Protein AF-A0A292Z0S4-F1 (afdb_monomer)

Mean predicted aligned error: 14.69 Å

Structure (mmCIF, N/CA/C/O backbone):
data_AF-A0A292Z0S4-F1
#
_entry.id   AF-A0A292Z0S4-F1
#
loop_
_atom_site.group_PDB
_atom_site.id
_atom_site.type_symbol
_atom_site.label_atom_id
_atom_site.label_alt_id
_atom_site.label_comp_id
_atom_site.label_asym_id
_atom_site.label_entity_id
_atom_site.label_seq_id
_atom_site.pdbx_PDB_ins_code
_atom_site.Cartn_x
_atom_site.Cartn_y
_atom_site.Cartn_z
_atom_site.occupancy
_atom_site.B_iso_or_equiv
_atom_site.auth_seq_id
_atom_site.auth_comp_id
_atom_site.auth_asym_id
_atom_site.auth_atom_id
_atom_site.pdbx_PDB_model_num
ATOM 1 N N . MET A 1 1 ? 47.133 12.838 -91.736 1.00 68.81 1 MET A N 1
ATOM 2 C CA . MET A 1 1 ? 47.068 12.316 -90.354 1.00 68.81 1 MET A CA 1
ATOM 3 C C . MET A 1 1 ? 47.257 10.811 -90.451 1.00 68.81 1 MET A C 1
ATOM 5 O O . MET A 1 1 ? 46.516 10.185 -91.196 1.00 68.81 1 MET A O 1
ATOM 9 N N . SER A 1 2 ? 48.302 10.243 -89.849 1.00 91.88 2 SER A N 1
ATOM 10 C CA . SER A 1 2 ? 48.509 8.790 -89.912 1.00 91.88 2 SER A CA 1
ATOM 11 C C . SER A 1 2 ? 47.513 8.088 -88.990 1.00 91.88 2 SER A C 1
ATOM 13 O O . SER A 1 2 ? 47.109 8.657 -87.972 1.00 91.88 2 SER A O 1
ATOM 15 N N . LEU A 1 3 ? 47.150 6.843 -89.303 1.00 91.75 3 LEU A N 1
ATOM 16 C CA . LEU A 1 3 ? 46.330 6.014 -88.414 1.00 91.75 3 LEU A CA 1
ATOM 17 C C . LEU A 1 3 ? 46.920 5.975 -86.991 1.00 91.75 3 LEU A C 1
ATOM 19 O O . LEU A 1 3 ? 46.192 6.122 -86.016 1.00 91.75 3 LEU A O 1
ATOM 23 N N . ALA A 1 4 ? 48.250 5.906 -86.878 1.00 93.06 4 ALA A N 1
ATOM 24 C CA . ALA A 1 4 ? 48.963 5.957 -85.603 1.00 93.06 4 ALA A CA 1
ATOM 25 C C . ALA A 1 4 ? 48.713 7.262 -84.821 1.00 93.06 4 ALA A C 1
ATOM 27 O O . ALA A 1 4 ? 48.435 7.216 -83.625 1.00 93.06 4 ALA A O 1
ATOM 28 N N . SER A 1 5 ? 48.746 8.424 -85.488 1.00 93.44 5 SER A N 1
ATOM 29 C CA . SER A 1 5 ? 48.454 9.712 -84.836 1.00 93.44 5 SER A CA 1
ATOM 30 C C . SER A 1 5 ? 46.994 9.842 -84.383 1.00 93.44 5 SER A C 1
ATOM 32 O O . SER A 1 5 ? 46.730 10.428 -83.336 1.00 93.44 5 SER A O 1
ATOM 34 N N . ALA A 1 6 ? 46.052 9.249 -85.123 1.00 93.62 6 ALA A N 1
ATOM 35 C CA . ALA A 1 6 ? 44.638 9.241 -84.754 1.00 93.62 6 ALA A CA 1
ATOM 36 C C . ALA A 1 6 ? 44.365 8.317 -83.552 1.00 93.62 6 ALA A C 1
ATOM 38 O O . ALA A 1 6 ? 43.642 8.695 -82.631 1.00 93.62 6 ALA A O 1
ATOM 39 N N . VAL A 1 7 ? 44.995 7.137 -83.520 1.00 95.25 7 VAL A N 1
ATOM 40 C CA . VAL A 1 7 ? 44.906 6.192 -82.394 1.00 95.25 7 VAL A CA 1
ATOM 41 C C . VAL A 1 7 ? 45.524 6.784 -81.123 1.00 95.25 7 VAL A C 1
ATOM 43 O O . VAL A 1 7 ? 44.924 6.682 -80.055 1.00 95.25 7 VAL A O 1
ATOM 46 N N . ALA A 1 8 ? 46.669 7.467 -81.222 1.00 95.06 8 ALA A N 1
ATOM 47 C CA . ALA A 1 8 ? 47.292 8.139 -80.079 1.00 95.06 8 ALA A CA 1
ATOM 48 C C . ALA A 1 8 ? 46.406 9.259 -79.501 1.00 95.06 8 ALA A C 1
ATOM 50 O O . ALA A 1 8 ? 46.259 9.373 -78.283 1.00 95.06 8 ALA A O 1
ATOM 51 N N . ALA A 1 9 ? 45.763 10.050 -80.367 1.00 94.88 9 ALA A N 1
ATOM 52 C CA . ALA A 1 9 ? 44.828 11.090 -79.942 1.00 94.88 9 ALA A CA 1
ATOM 53 C C . ALA A 1 9 ? 43.588 10.502 -79.245 1.00 94.88 9 ALA A C 1
ATOM 55 O O . ALA A 1 9 ? 43.157 11.021 -78.215 1.00 94.88 9 ALA A O 1
ATOM 56 N N . LEU A 1 10 ? 43.038 9.396 -79.762 1.00 95.69 10 LEU A N 1
ATOM 57 C CA . LEU A 1 10 ? 41.915 8.700 -79.132 1.00 95.69 10 LEU A CA 1
ATOM 58 C C . LEU A 1 10 ? 42.295 8.124 -77.762 1.00 95.69 10 LEU A C 1
ATOM 60 O O . LEU A 1 10 ? 41.544 8.293 -76.806 1.00 95.69 10 LEU A O 1
ATOM 64 N N . ALA A 1 11 ? 43.469 7.499 -77.645 1.00 96.06 11 ALA A N 1
ATOM 65 C CA . ALA A 1 11 ? 43.961 6.960 -76.379 1.00 96.06 11 ALA A CA 1
ATOM 66 C C . ALA A 1 11 ? 44.135 8.058 -75.316 1.00 96.06 11 ALA A C 1
ATOM 68 O O . ALA A 1 11 ? 43.738 7.874 -74.166 1.00 96.06 11 ALA A O 1
ATOM 69 N N . SER A 1 12 ? 44.662 9.225 -75.707 1.00 96.44 12 SER A N 1
ATOM 70 C CA . SER A 1 12 ? 44.782 10.376 -74.807 1.00 96.44 12 SER A CA 1
ATOM 71 C C . SER A 1 12 ? 43.418 10.900 -74.362 1.00 96.44 12 SER A C 1
ATOM 73 O O . SER A 1 12 ? 43.244 11.200 -73.184 1.00 96.44 12 SER A O 1
ATOM 75 N N . ARG A 1 13 ? 42.445 10.996 -75.276 1.00 96.56 13 ARG A N 1
ATOM 76 C CA . ARG A 1 13 ? 41.081 11.430 -74.941 1.00 96.56 13 ARG A CA 1
ATOM 77 C C . ARG A 1 13 ? 40.399 10.460 -73.983 1.00 96.56 13 ARG A C 1
ATOM 79 O O . ARG A 1 13 ? 39.839 10.896 -72.983 1.00 96.56 13 ARG A O 1
ATOM 86 N N . LEU A 1 14 ? 40.518 9.159 -74.246 1.00 96.81 14 LEU A N 1
ATOM 87 C CA . LEU A 1 14 ? 39.962 8.118 -73.388 1.00 96.81 14 LEU A CA 1
ATOM 88 C C . LEU A 1 14 ? 40.580 8.158 -71.983 1.00 96.81 14 LEU A C 1
ATOM 90 O O . LEU A 1 14 ? 39.864 8.043 -70.995 1.00 96.81 14 LEU A O 1
ATOM 94 N N . ALA A 1 15 ? 41.895 8.368 -71.871 1.00 96.62 15 ALA A N 1
ATOM 95 C CA . ALA A 1 15 ? 42.558 8.501 -70.575 1.00 96.62 15 ALA A CA 1
ATOM 96 C C . ALA A 1 15 ? 42.034 9.708 -69.776 1.00 96.62 15 ALA A C 1
ATOM 98 O O . ALA A 1 15 ? 41.820 9.604 -68.567 1.00 96.62 15 ALA A O 1
ATOM 99 N N . THR A 1 16 ? 41.787 10.838 -70.446 1.00 96.56 16 THR A N 1
ATOM 100 C CA . THR A 1 16 ? 41.190 12.023 -69.819 1.00 96.56 16 THR A CA 1
ATOM 101 C C . THR A 1 16 ? 39.756 11.756 -69.364 1.00 96.56 16 THR A C 1
ATOM 103 O O . THR A 1 16 ? 39.440 12.008 -68.204 1.00 96.56 16 THR A O 1
ATOM 106 N N . GLU A 1 17 ? 38.906 11.198 -70.229 1.00 97.25 17 GLU A N 1
ATOM 107 C CA . GLU A 1 17 ? 37.509 10.877 -69.901 1.00 97.25 17 GLU A CA 1
ATOM 108 C C . GLU A 1 17 ? 37.413 9.893 -68.726 1.00 97.25 17 GLU A C 1
ATOM 110 O O . GLU A 1 17 ? 36.648 10.119 -67.789 1.00 97.25 17 GLU A O 1
ATOM 115 N N . LEU A 1 18 ? 38.250 8.850 -68.713 1.00 96.31 18 LEU A N 1
ATOM 116 C CA . LEU A 1 18 ? 38.301 7.886 -67.612 1.00 96.31 18 LEU A CA 1
ATOM 117 C C . LEU A 1 18 ? 38.716 8.530 -66.283 1.00 96.31 18 LEU A C 1
ATOM 119 O O . LEU A 1 18 ? 38.192 8.151 -65.236 1.00 96.31 18 LEU A O 1
ATOM 123 N N . ASN A 1 19 ? 39.632 9.500 -66.298 1.00 96.31 19 ASN A N 1
ATOM 124 C CA . ASN A 1 19 ? 40.047 10.205 -65.084 1.00 96.31 19 ASN A CA 1
ATOM 125 C C . ASN A 1 19 ? 38.960 11.150 -64.558 1.00 96.31 19 ASN A C 1
ATOM 127 O O . ASN A 1 19 ? 38.741 11.201 -63.347 1.00 96.31 19 ASN A O 1
ATOM 131 N N . THR A 1 20 ? 38.240 11.838 -65.445 1.00 96.06 20 THR A N 1
ATOM 132 C CA . THR A 1 20 ? 37.096 12.679 -65.066 1.00 96.06 20 THR A CA 1
ATOM 133 C C . THR A 1 20 ? 35.980 11.840 -64.451 1.00 96.06 20 THR A C 1
ATOM 135 O O . THR A 1 20 ? 35.553 12.116 -63.330 1.00 96.06 20 THR A O 1
ATOM 138 N N . LEU A 1 21 ? 35.587 10.751 -65.120 1.00 95.88 21 LEU A N 1
ATOM 139 C CA . LEU A 1 21 ? 34.562 9.829 -64.623 1.00 95.88 21 LEU A CA 1
ATOM 140 C C . LEU A 1 21 ? 34.937 9.249 -63.254 1.00 95.88 21 LEU A C 1
ATOM 142 O O . LEU A 1 21 ? 34.102 9.165 -62.355 1.00 95.88 21 LEU A O 1
ATOM 146 N N . ARG A 1 22 ? 36.209 8.882 -63.057 1.00 96.31 22 ARG A N 1
ATOM 147 C CA . ARG A 1 22 ? 36.723 8.438 -61.752 1.00 96.31 22 ARG A CA 1
ATOM 148 C C . ARG A 1 22 ? 36.554 9.498 -60.664 1.00 96.31 22 ARG A C 1
ATOM 150 O O . ARG A 1 22 ? 36.156 9.150 -59.553 1.00 96.31 22 ARG A O 1
ATOM 157 N N . GLY A 1 23 ? 36.829 10.763 -60.977 1.00 95.38 23 GLY A N 1
ATOM 158 C CA . GLY A 1 23 ? 36.649 11.880 -60.050 1.00 95.38 23 GLY A CA 1
ATOM 159 C C . GLY A 1 23 ? 35.185 12.099 -59.664 1.00 95.38 23 GLY A C 1
ATOM 160 O O . GLY A 1 23 ? 34.866 12.207 -58.480 1.00 95.38 23 GLY A O 1
ATOM 161 N N . GLU A 1 24 ? 34.284 12.087 -60.645 1.00 94.75 24 GLU A N 1
ATOM 162 C CA . GLU A 1 24 ? 32.842 12.257 -60.429 1.00 94.75 24 GLU A CA 1
ATOM 163 C C . GLU A 1 24 ? 32.244 11.118 -59.590 1.00 94.75 24 GLU A C 1
ATOM 165 O O . GLU A 1 24 ? 31.486 11.368 -58.649 1.00 94.75 24 GLU A O 1
ATOM 170 N N . MET A 1 25 ? 32.631 9.867 -59.867 1.00 93.50 25 MET A N 1
ATOM 171 C CA . MET A 1 25 ? 32.197 8.707 -59.081 1.00 93.50 25 MET A CA 1
ATOM 172 C C . MET A 1 25 ? 32.673 8.784 -57.625 1.00 93.50 25 MET A C 1
ATOM 174 O O . MET A 1 25 ? 31.898 8.499 -56.710 1.00 93.50 25 MET A O 1
ATOM 178 N N . ALA A 1 26 ? 33.924 9.190 -57.393 1.00 92.19 26 ALA A N 1
ATOM 179 C CA . ALA A 1 26 ? 34.467 9.348 -56.044 1.00 92.19 26 ALA A CA 1
ATOM 180 C C . ALA A 1 26 ? 33.747 10.461 -55.262 1.00 92.19 26 ALA A C 1
ATOM 182 O O . ALA A 1 26 ? 33.399 10.277 -54.090 1.00 92.19 26 ALA A O 1
ATOM 183 N N . ALA A 1 27 ? 33.469 11.591 -55.918 1.00 89.38 27 ALA A N 1
ATOM 184 C CA . ALA A 1 27 ? 32.715 12.694 -55.332 1.00 89.38 27 ALA A CA 1
ATOM 185 C C . ALA A 1 27 ? 31.275 12.277 -54.987 1.00 89.38 27 ALA A C 1
ATOM 187 O O . ALA A 1 27 ? 30.802 12.534 -53.879 1.00 89.38 27 ALA A O 1
ATOM 188 N N . GLY A 1 28 ? 30.602 11.563 -55.896 1.00 87.81 28 GLY A N 1
ATOM 189 C CA . GLY A 1 28 ? 29.251 11.050 -55.678 1.00 87.81 28 GLY A CA 1
ATOM 190 C C . GLY A 1 28 ? 29.167 10.042 -54.528 1.00 87.81 28 GLY A C 1
ATOM 191 O O . GLY A 1 28 ? 28.259 10.126 -53.700 1.00 87.81 28 GLY A O 1
ATOM 192 N N . LEU A 1 29 ? 30.126 9.115 -54.434 1.00 86.75 29 LEU A N 1
ATOM 193 C CA . LEU A 1 29 ? 30.171 8.126 -53.352 1.00 86.75 29 LEU A CA 1
ATOM 194 C C . LEU A 1 29 ? 30.413 8.786 -51.986 1.00 86.75 29 LEU A C 1
ATOM 196 O O . LEU A 1 29 ? 29.730 8.461 -51.015 1.00 86.75 29 LEU A O 1
ATOM 200 N N . THR A 1 30 ? 31.324 9.759 -51.930 1.00 86.00 30 THR A N 1
ATOM 201 C CA . THR A 1 30 ? 31.618 10.525 -50.708 1.00 86.00 30 THR A CA 1
ATOM 202 C C . THR A 1 30 ? 30.409 11.354 -50.261 1.00 86.00 30 THR A C 1
ATOM 204 O O . THR A 1 30 ? 30.067 11.379 -49.079 1.00 86.00 30 THR A O 1
ATOM 207 N N . GLY A 1 31 ? 29.711 11.992 -51.206 1.00 81.50 31 GLY A N 1
ATOM 208 C CA . GLY A 1 31 ? 28.518 12.791 -50.920 1.00 81.50 31 GLY A CA 1
ATOM 209 C C . GLY A 1 31 ? 27.352 11.964 -50.375 1.00 81.50 31 GLY A C 1
ATOM 210 O O . GLY A 1 31 ? 26.674 12.397 -49.445 1.00 81.50 31 GLY A O 1
ATOM 211 N N . LYS A 1 32 ? 27.149 10.743 -50.887 1.00 80.75 32 LYS A N 1
ATOM 212 C CA . LYS A 1 32 ? 26.092 9.844 -50.397 1.00 80.75 32 LYS A CA 1
ATOM 213 C C . LYS A 1 32 ? 26.303 9.415 -48.945 1.00 80.75 32 LYS A C 1
ATOM 215 O O . LYS A 1 32 ? 25.340 9.404 -48.186 1.00 80.75 32 LYS A O 1
ATOM 220 N N . ALA A 1 33 ? 27.537 9.105 -48.549 1.00 74.00 33 ALA A N 1
ATOM 221 C CA . ALA A 1 33 ? 27.848 8.700 -47.176 1.00 74.00 33 ALA A CA 1
ATOM 222 C C . ALA A 1 33 ? 27.667 9.845 -46.158 1.00 74.00 33 ALA A C 1
ATOM 224 O O . ALA A 1 33 ? 27.231 9.614 -45.029 1.00 74.00 33 ALA A O 1
ATOM 225 N N . ASN A 1 34 ? 27.954 11.083 -46.572 1.00 71.06 34 ASN A N 1
ATOM 226 C CA . ASN A 1 34 ? 27.861 12.263 -45.710 1.00 71.06 34 ASN A CA 1
ATOM 227 C C . ASN A 1 34 ? 26.451 12.872 -45.634 1.00 71.06 34 ASN A C 1
ATOM 229 O O . ASN A 1 34 ? 26.173 13.621 -44.702 1.00 71.06 34 ASN A O 1
ATOM 233 N N . SER A 1 35 ? 25.564 12.589 -46.596 1.00 79.19 35 SER A N 1
ATOM 234 C CA . SER A 1 35 ? 24.266 13.275 -46.680 1.00 79.19 35 SER A CA 1
ATOM 235 C C . SER A 1 35 ? 23.262 12.841 -45.610 1.00 79.19 35 SER A C 1
ATOM 237 O O . SER A 1 35 ? 22.430 13.661 -45.236 1.00 79.19 35 SER A O 1
ATOM 239 N N . SER A 1 36 ? 23.299 11.588 -45.146 1.00 72.62 36 SER A N 1
ATOM 240 C CA . SER A 1 36 ? 22.629 11.125 -43.921 1.00 72.62 36 SER A CA 1
ATOM 241 C C . SER A 1 36 ? 22.865 9.627 -43.739 1.00 72.62 36 SER A C 1
ATOM 243 O O . SER A 1 36 ? 22.557 8.834 -44.628 1.00 72.62 36 SER A O 1
ATOM 245 N N . HIS A 1 37 ? 23.349 9.233 -42.566 1.00 76.00 37 HIS A N 1
ATOM 246 C CA . HIS A 1 37 ? 23.133 7.890 -42.043 1.00 76.00 37 HIS A CA 1
ATOM 247 C C . HIS A 1 37 ? 22.704 8.034 -40.583 1.00 76.00 37 HIS A C 1
ATOM 249 O O . HIS A 1 37 ? 23.317 8.765 -39.809 1.00 76.00 37 HIS A O 1
ATOM 255 N N . THR A 1 38 ? 21.597 7.397 -40.220 1.00 81.75 38 THR A N 1
ATOM 256 C CA . THR A 1 38 ? 21.061 7.399 -38.856 1.00 81.75 38 THR A CA 1
ATOM 257 C C . THR A 1 38 ? 20.856 5.957 -38.443 1.00 81.75 38 THR A C 1
ATOM 259 O O . THR A 1 38 ? 20.326 5.173 -39.226 1.00 81.75 38 THR A O 1
ATOM 262 N N . HIS A 1 39 ? 21.264 5.627 -37.221 1.00 83.81 39 HIS A N 1
ATOM 263 C CA . HIS A 1 39 ? 20.981 4.334 -36.616 1.00 83.81 39 HIS A CA 1
ATOM 264 C C . HIS A 1 39 ? 19.839 4.465 -35.617 1.00 83.81 39 HIS A C 1
ATOM 266 O O . HIS A 1 39 ? 19.867 5.328 -34.736 1.00 83.81 39 HIS A O 1
ATOM 272 N N . GLY A 1 40 ? 18.848 3.591 -35.746 1.00 86.88 40 GLY A N 1
ATOM 273 C CA . GLY A 1 40 ? 17.869 3.353 -34.699 1.00 86.88 40 GLY A CA 1
ATOM 274 C C . GLY A 1 40 ? 18.440 2.405 -33.647 1.00 86.88 40 GLY A C 1
ATOM 275 O O . GLY A 1 40 ? 19.291 1.566 -33.933 1.00 86.88 40 GLY A O 1
ATOM 276 N N . ALA A 1 41 ? 17.931 2.476 -32.416 1.00 84.00 41 ALA A N 1
ATOM 277 C CA . ALA A 1 41 ? 18.292 1.495 -31.389 1.00 84.00 41 ALA A CA 1
ATOM 278 C C . ALA A 1 41 ? 17.932 0.051 -31.806 1.00 84.00 41 ALA A C 1
ATOM 280 O O . ALA A 1 41 ? 18.620 -0.887 -31.415 1.00 84.00 41 ALA A O 1
ATOM 281 N N . GLY A 1 42 ? 16.890 -0.118 -32.633 1.00 86.81 42 GLY A N 1
ATOM 282 C CA . GLY A 1 42 ? 16.464 -1.413 -33.173 1.00 86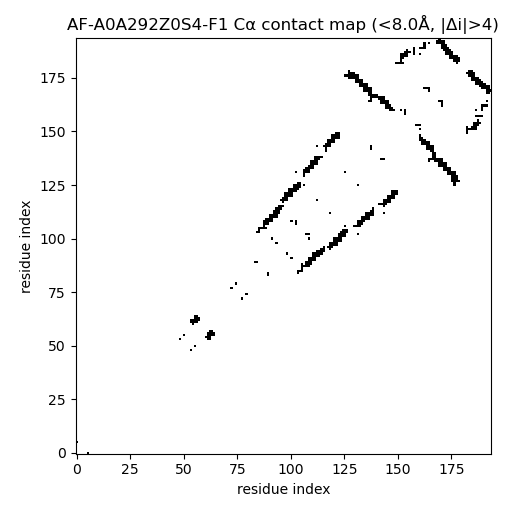.81 42 GLY A CA 1
ATOM 283 C C . GLY A 1 42 ? 17.423 -2.040 -34.191 1.00 86.81 42 GLY A C 1
ATOM 284 O O . GLY A 1 42 ? 17.305 -3.233 -34.453 1.00 86.81 42 GLY A O 1
ATOM 285 N N . ASP A 1 43 ? 18.392 -1.284 -34.718 1.00 91.81 43 ASP A N 1
ATOM 286 C CA . ASP A 1 43 ? 19.401 -1.816 -35.648 1.00 91.81 43 ASP A CA 1
ATOM 287 C C . ASP A 1 43 ? 20.415 -2.731 -34.935 1.00 91.81 43 ASP A C 1
ATOM 289 O O . ASP A 1 43 ? 21.153 -3.484 -35.573 1.00 91.81 43 ASP A O 1
ATOM 293 N N . VAL A 1 44 ? 20.461 -2.687 -33.599 1.00 90.38 44 VAL A N 1
ATOM 294 C CA . VAL A 1 44 ? 21.328 -3.532 -32.774 1.00 90.38 44 VAL A CA 1
ATOM 295 C C . VAL A 1 44 ? 20.592 -4.827 -32.432 1.00 90.38 44 VAL A C 1
ATOM 297 O O . VAL A 1 44 ? 19.833 -4.891 -31.469 1.00 90.38 44 VAL A O 1
ATOM 300 N N . THR A 1 45 ? 20.828 -5.885 -33.208 1.00 92.25 45 THR A N 1
ATOM 301 C CA . THR A 1 45 ? 20.183 -7.198 -33.002 1.00 92.25 45 THR A CA 1
ATOM 302 C C . THR A 1 45 ? 21.021 -8.183 -32.180 1.00 92.25 45 THR A C 1
ATOM 304 O O . THR A 1 45 ? 20.535 -9.252 -31.816 1.00 92.25 45 THR A O 1
ATOM 307 N N . SER A 1 46 ? 22.286 -7.857 -31.891 1.00 92.94 46 SER A N 1
ATOM 308 C CA . SER A 1 46 ? 23.199 -8.696 -31.103 1.00 92.94 46 SER A CA 1
ATOM 309 C C . SER A 1 46 ? 24.363 -7.887 -30.507 1.00 92.94 46 SER A C 1
ATOM 311 O O . SER A 1 46 ? 24.599 -6.741 -30.894 1.00 92.94 46 SER A O 1
ATOM 313 N N . GLY A 1 47 ? 25.101 -8.491 -29.568 1.00 89.69 47 GLY A N 1
ATOM 314 C CA . GLY A 1 47 ? 26.245 -7.875 -28.887 1.00 89.69 47 GLY A CA 1
ATOM 315 C C . GLY A 1 47 ? 25.879 -7.156 -27.584 1.00 89.69 47 GLY A C 1
ATOM 316 O O . GLY A 1 47 ? 24.783 -7.317 -27.053 1.00 89.69 47 GLY A O 1
ATOM 317 N N . THR A 1 48 ? 26.822 -6.369 -27.059 1.00 89.44 48 THR A N 1
ATOM 318 C CA . THR A 1 48 ? 26.689 -5.666 -25.772 1.00 89.44 48 THR A CA 1
ATOM 319 C C . THR A 1 48 ? 26.869 -4.165 -25.966 1.00 89.44 48 THR A C 1
ATOM 321 O O . THR A 1 48 ? 27.840 -3.718 -26.578 1.00 89.44 48 THR A O 1
ATOM 324 N N . LEU A 1 49 ? 25.957 -3.369 -25.402 1.00 88.06 49 LEU A N 1
ATOM 325 C CA . LEU A 1 49 ? 26.097 -1.915 -25.333 1.00 88.06 49 LEU A CA 1
ATOM 326 C C . LEU A 1 49 ? 26.880 -1.518 -24.079 1.00 88.06 49 LEU A C 1
ATOM 328 O O . LEU A 1 49 ? 26.629 -2.026 -22.987 1.00 88.06 49 LEU A O 1
ATOM 332 N N . ALA A 1 50 ? 27.810 -0.572 -24.225 1.00 90.50 50 ALA A N 1
ATOM 333 C CA . ALA A 1 50 ? 28.470 0.031 -23.074 1.00 90.50 50 ALA A CA 1
ATOM 334 C C . ALA A 1 50 ? 27.430 0.742 -22.199 1.00 90.50 50 ALA A C 1
ATOM 336 O O . ALA A 1 50 ? 26.619 1.515 -22.712 1.00 90.50 50 ALA A O 1
ATOM 337 N N . VAL A 1 51 ? 27.488 0.522 -20.884 1.00 90.25 51 VAL A N 1
ATOM 338 C CA . VAL A 1 51 ? 26.491 1.041 -19.931 1.00 90.25 51 VAL A CA 1
ATOM 339 C C . VAL A 1 51 ? 26.318 2.562 -20.017 1.00 90.25 51 VAL A C 1
ATOM 341 O O . VAL A 1 51 ? 25.202 3.055 -19.941 1.00 90.25 51 VAL A O 1
ATOM 344 N N . ALA A 1 52 ? 27.397 3.299 -20.305 1.00 89.38 52 ALA A N 1
ATOM 345 C CA . ALA A 1 52 ? 27.380 4.753 -20.469 1.00 89.38 52 ALA A CA 1
ATOM 346 C C . ALA A 1 52 ? 26.518 5.253 -21.650 1.00 89.38 52 ALA A C 1
ATOM 348 O O . ALA A 1 52 ? 26.249 6.446 -21.740 1.00 89.38 52 ALA A O 1
ATOM 349 N N . ARG A 1 53 ? 26.100 4.368 -22.569 1.00 90.12 53 ARG A N 1
ATOM 350 C CA . ARG A 1 53 ? 25.208 4.698 -23.695 1.00 90.12 53 ARG A CA 1
ATOM 351 C C . ARG A 1 53 ? 23.739 4.366 -23.436 1.00 90.12 53 ARG A C 1
ATOM 353 O O . ARG A 1 53 ? 22.905 4.646 -24.293 1.00 90.12 53 ARG A O 1
ATOM 360 N N . VAL A 1 54 ? 23.420 3.754 -22.298 1.00 90.12 54 VAL A N 1
ATOM 361 C CA . VAL A 1 54 ? 22.048 3.425 -21.905 1.00 90.12 54 VAL A CA 1
ATOM 362 C C . VAL A 1 54 ? 21.595 4.454 -20.867 1.00 90.12 54 VAL A C 1
ATOM 364 O O . VAL A 1 54 ? 22.315 4.676 -19.895 1.00 90.12 54 VAL A O 1
ATOM 367 N N . PRO A 1 55 ? 20.423 5.093 -21.025 1.00 91.06 55 PRO A N 1
ATOM 368 C CA . PRO A 1 55 ? 19.854 5.931 -19.977 1.00 91.06 55 PRO A CA 1
ATOM 369 C C . PRO A 1 55 ? 19.578 5.086 -18.732 1.00 91.06 55 PRO A C 1
ATOM 371 O O . PRO A 1 55 ? 18.701 4.221 -18.745 1.00 91.06 55 PRO A O 1
ATOM 374 N N . THR A 1 56 ? 20.334 5.314 -17.661 1.00 92.00 56 THR A N 1
ATOM 375 C CA . THR A 1 56 ? 20.251 4.507 -16.439 1.00 92.00 56 THR A CA 1
ATOM 376 C C . THR A 1 56 ? 19.886 5.344 -15.222 1.00 92.00 56 THR A C 1
ATOM 378 O O . THR A 1 56 ? 20.351 6.474 -15.096 1.00 92.00 56 THR A O 1
ATOM 381 N N . GLY A 1 57 ? 19.062 4.803 -14.326 1.00 88.12 57 GLY A N 1
ATOM 382 C CA . GLY A 1 57 ? 18.491 5.553 -13.208 1.00 88.12 57 GLY A CA 1
ATOM 383 C C . GLY A 1 57 ? 17.265 4.875 -12.597 1.00 88.12 57 GLY A C 1
ATOM 384 O O . GLY A 1 57 ? 17.036 3.684 -12.798 1.00 88.12 57 GLY A O 1
ATOM 385 N N . THR A 1 58 ? 16.492 5.640 -11.825 1.00 83.38 58 THR A N 1
ATOM 386 C CA . THR A 1 58 ? 15.303 5.167 -11.091 1.00 83.38 58 THR A CA 1
ATOM 387 C C . THR A 1 58 ? 13.986 5.743 -11.621 1.00 83.38 58 THR A C 1
ATOM 389 O O . THR A 1 58 ? 12.929 5.467 -11.055 1.00 83.38 58 THR A O 1
ATOM 392 N N . SER A 1 59 ? 14.019 6.552 -12.685 1.00 86.44 59 SER A N 1
ATOM 393 C CA . SER A 1 59 ? 12.805 7.094 -13.302 1.00 86.44 59 SER A CA 1
ATOM 394 C C . SER A 1 59 ? 12.197 6.103 -14.295 1.00 86.44 59 SER A C 1
ATOM 396 O O . SER A 1 59 ? 12.882 5.215 -14.805 1.00 86.44 59 SER A O 1
ATOM 398 N N . GLY A 1 60 ? 10.922 6.305 -14.643 1.00 84.88 60 GLY A N 1
ATOM 399 C CA . GLY A 1 60 ? 10.204 5.461 -15.607 1.00 84.88 60 GLY A CA 1
ATOM 400 C C . GLY A 1 60 ? 10.765 5.469 -17.037 1.00 84.88 60 GLY A C 1
ATOM 401 O O . GLY A 1 60 ? 10.292 4.704 -17.869 1.00 84.88 60 GLY A O 1
ATOM 402 N N . THR A 1 61 ? 11.761 6.308 -17.336 1.00 88.88 61 THR A N 1
ATOM 403 C CA . THR A 1 61 ? 12.416 6.403 -18.654 1.00 88.88 61 THR A CA 1
ATOM 404 C C . THR A 1 61 ? 13.869 5.924 -18.634 1.00 88.88 61 THR A C 1
ATOM 406 O O . THR A 1 61 ? 14.601 6.148 -19.595 1.00 88.88 61 THR A O 1
ATOM 409 N N . THR A 1 62 ? 14.317 5.316 -17.535 1.00 89.88 62 THR A N 1
ATOM 410 C CA . THR A 1 62 ? 15.702 4.867 -17.353 1.00 89.88 62 THR A CA 1
ATOM 411 C C . THR A 1 62 ? 15.757 3.427 -16.861 1.00 89.88 62 THR A C 1
ATOM 413 O O . THR A 1 62 ? 14.859 2.970 -16.160 1.00 89.88 62 THR A O 1
ATOM 416 N N . VAL A 1 63 ? 16.818 2.707 -17.220 1.00 87.44 63 VAL A N 1
ATOM 417 C CA . VAL A 1 63 ? 17.049 1.325 -16.783 1.00 87.44 63 VAL A CA 1
ATOM 418 C C . VAL A 1 63 ? 17.801 1.322 -15.449 1.00 87.44 63 VAL A C 1
ATOM 420 O O . VAL A 1 63 ? 18.800 2.022 -15.289 1.00 87.44 63 VAL A O 1
ATOM 423 N N . ALA A 1 64 ? 17.362 0.518 -14.483 1.00 87.56 64 ALA A N 1
ATOM 424 C CA . ALA A 1 64 ? 18.084 0.365 -13.223 1.00 87.56 64 ALA A CA 1
ATOM 425 C C . ALA A 1 64 ? 19.427 -0.360 -13.439 1.00 87.56 64 ALA A C 1
ATOM 427 O O . ALA A 1 64 ? 19.487 -1.390 -14.112 1.00 87.56 64 ALA A O 1
ATOM 428 N N . LEU A 1 65 ? 20.510 0.159 -12.851 1.00 82.12 65 LEU A N 1
ATOM 429 C CA . LEU A 1 65 ? 21.812 -0.513 -12.861 1.00 82.12 65 LEU A CA 1
ATOM 430 C C . LEU A 1 65 ? 21.819 -1.656 -11.836 1.00 82.12 65 LEU A C 1
ATOM 432 O O . LEU A 1 65 ? 21.716 -1.406 -10.637 1.00 82.12 65 LEU A O 1
ATOM 436 N N . GLY A 1 66 ? 21.976 -2.899 -12.301 1.00 74.94 66 GLY A N 1
ATOM 437 C CA . GLY A 1 66 ? 22.101 -4.092 -11.451 1.00 74.94 66 GLY A CA 1
ATOM 438 C C . GLY A 1 66 ? 20.819 -4.925 -11.318 1.00 74.94 66 GLY A C 1
ATOM 439 O O . GLY A 1 66 ? 19.899 -4.822 -12.129 1.00 74.94 66 GLY A O 1
ATOM 440 N N . ASN A 1 67 ? 20.773 -5.801 -10.305 1.00 67.19 67 ASN A N 1
ATOM 441 C CA . ASN A 1 67 ? 19.583 -6.601 -10.005 1.00 67.19 67 ASN A CA 1
ATOM 442 C C . ASN A 1 67 ? 18.487 -5.681 -9.449 1.00 67.19 67 ASN A C 1
ATOM 444 O O . ASN A 1 67 ? 18.561 -5.246 -8.297 1.00 67.19 67 ASN A O 1
ATOM 448 N N . HIS A 1 68 ? 17.468 -5.401 -10.261 1.00 63.28 68 HIS A N 1
ATOM 449 C CA . HIS A 1 68 ? 16.265 -4.699 -9.828 1.00 63.28 68 HIS A CA 1
ATOM 450 C C . HIS A 1 68 ? 15.398 -5.653 -8.999 1.00 63.28 68 HIS A C 1
ATOM 452 O O . HIS A 1 68 ? 14.347 -6.140 -9.405 1.00 63.28 68 HIS A O 1
ATOM 458 N N . THR A 1 69 ? 15.865 -5.937 -7.790 1.00 56.09 69 THR A N 1
ATOM 459 C CA . THR A 1 69 ? 15.057 -6.667 -6.824 1.00 56.09 69 THR A CA 1
ATOM 460 C C . THR A 1 69 ? 14.004 -5.685 -6.340 1.00 56.09 69 THR A C 1
ATOM 462 O O . THR A 1 69 ? 14.332 -4.696 -5.681 1.00 56.09 69 THR A O 1
ATOM 465 N N . HIS A 1 70 ? 12.740 -5.910 -6.695 1.00 61.16 70 HIS A N 1
ATOM 466 C CA . HIS A 1 70 ? 11.652 -5.165 -6.085 1.00 61.16 70 HIS A CA 1
ATOM 467 C C . HIS A 1 70 ? 11.671 -5.481 -4.591 1.00 61.16 70 HIS A C 1
ATOM 469 O O . HIS A 1 70 ? 11.215 -6.542 -4.169 1.00 61.16 70 HIS A O 1
ATOM 475 N N . SER A 1 71 ? 12.204 -4.556 -3.791 1.00 55.62 71 SER A N 1
ATOM 476 C CA . SER A 1 71 ? 11.989 -4.530 -2.349 1.00 55.62 71 SER A CA 1
ATOM 477 C C . SER A 1 71 ? 10.534 -4.131 -2.109 1.00 55.62 71 SER A C 1
ATOM 479 O O . SER A 1 71 ? 10.216 -3.047 -1.627 1.00 55.62 71 SER A O 1
ATOM 481 N N . TYR A 1 72 ? 9.605 -5.009 -2.488 1.00 53.09 72 TYR A N 1
ATOM 482 C CA . TYR A 1 72 ? 8.417 -5.144 -1.673 1.00 53.09 72 TYR A CA 1
ATOM 483 C C . TYR A 1 72 ? 8.964 -5.646 -0.358 1.00 53.09 72 TYR A C 1
ATOM 485 O O . TYR A 1 72 ? 9.466 -6.767 -0.326 1.00 53.09 72 TYR A O 1
ATOM 493 N N . LEU A 1 73 ? 8.996 -4.733 0.620 1.00 52.91 73 LEU A N 1
ATOM 494 C CA . LEU A 1 73 ? 9.195 -4.967 2.046 1.00 52.91 73 LEU A CA 1
ATOM 495 C C . LEU A 1 73 ? 9.522 -6.425 2.310 1.00 52.91 73 LEU A C 1
ATOM 497 O O . LEU A 1 73 ? 8.606 -7.239 2.180 1.00 52.91 73 LEU A O 1
ATOM 501 N N . ASP A 1 74 ? 10.793 -6.706 2.621 1.00 53.00 74 ASP A N 1
ATOM 502 C CA . ASP A 1 74 ? 11.267 -7.974 3.174 1.00 53.00 74 ASP A CA 1
ATOM 503 C C . ASP A 1 74 ? 10.075 -8.800 3.643 1.00 53.00 74 ASP A C 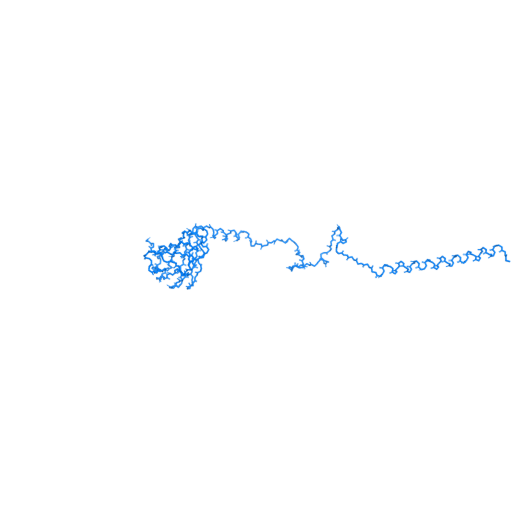1
ATOM 505 O O . ASP A 1 74 ? 9.384 -8.413 4.593 1.00 53.00 74 ASP A O 1
ATOM 509 N N . GLN A 1 75 ? 9.746 -9.859 2.904 1.00 53.94 75 GLN A N 1
ATOM 510 C CA . GLN A 1 75 ? 8.605 -10.694 3.242 1.00 53.94 75 GLN A CA 1
ATOM 511 C C . GLN A 1 75 ? 8.734 -11.204 4.678 1.00 53.94 75 GLN A C 1
ATOM 513 O O . GLN A 1 75 ? 7.725 -11.540 5.251 1.00 53.94 75 GLN A O 1
ATOM 518 N N . SER A 1 76 ? 9.883 -11.125 5.350 1.00 55.62 76 SER A N 1
ATOM 519 C CA . SER A 1 76 ? 9.959 -11.336 6.798 1.00 55.62 76 SER A CA 1
ATOM 520 C C . SER A 1 76 ? 9.208 -10.267 7.615 1.00 55.62 76 SER A C 1
ATOM 522 O O . SER A 1 76 ? 8.529 -10.617 8.573 1.00 55.62 76 SER A O 1
ATOM 524 N N . ALA A 1 77 ? 9.239 -8.985 7.233 1.00 56.44 77 ALA A N 1
ATOM 525 C CA . ALA A 1 77 ? 8.454 -7.904 7.844 1.00 56.44 77 ALA A CA 1
ATOM 526 C C . ALA A 1 77 ? 7.011 -7.836 7.314 1.00 56.44 77 ALA A C 1
ATOM 528 O O . ALA A 1 77 ? 6.094 -7.511 8.068 1.00 56.44 77 ALA A O 1
ATOM 529 N N . GLY A 1 78 ? 6.798 -8.143 6.031 1.00 56.66 78 GLY A N 1
ATOM 530 C CA . GLY A 1 78 ? 5.468 -8.234 5.424 1.00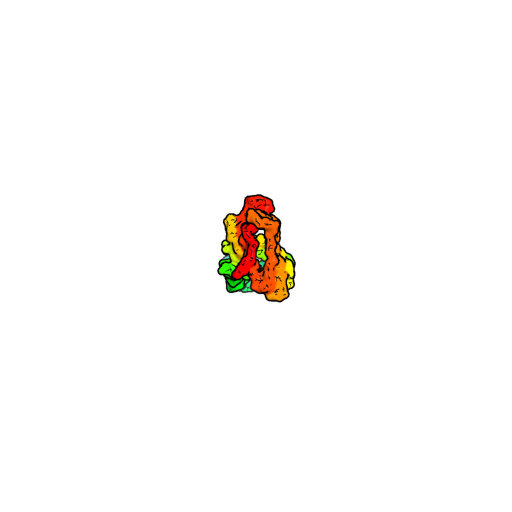 56.66 78 GLY A CA 1
ATOM 531 C C . GLY A 1 78 ? 4.669 -9.426 5.949 1.00 56.66 78 GLY A C 1
ATOM 532 O O . GLY A 1 78 ? 3.527 -9.258 6.354 1.00 56.66 78 GLY A O 1
ATOM 533 N N . ASP A 1 79 ? 5.293 -10.598 6.036 1.00 62.22 79 ASP A N 1
ATOM 534 C CA . ASP A 1 79 ? 4.728 -11.822 6.605 1.00 62.22 79 ASP A CA 1
ATOM 535 C C . ASP A 1 79 ? 4.650 -11.724 8.134 1.00 62.22 79 ASP A C 1
ATOM 537 O O . ASP A 1 79 ? 3.668 -12.161 8.712 1.00 62.22 79 ASP A O 1
ATOM 541 N N . ALA A 1 80 ? 5.579 -11.047 8.826 1.00 57.84 80 ALA A N 1
ATOM 542 C CA . ALA A 1 80 ? 5.392 -10.751 10.252 1.00 57.84 80 ALA A CA 1
ATOM 543 C C . ALA A 1 80 ? 4.196 -9.821 10.501 1.00 57.84 80 ALA A C 1
ATOM 545 O O . ALA A 1 80 ? 3.388 -10.107 11.381 1.00 57.84 80 ALA A O 1
ATOM 546 N N . ARG A 1 81 ? 4.032 -8.746 9.719 1.00 60.75 81 ARG A N 1
ATOM 547 C CA . ARG A 1 81 ? 2.879 -7.835 9.836 1.00 60.75 81 ARG A CA 1
ATOM 548 C C . ARG A 1 81 ? 1.576 -8.502 9.399 1.00 60.75 81 ARG A C 1
ATOM 550 O O . ARG A 1 81 ? 0.559 -8.317 10.057 1.00 60.75 81 ARG A O 1
ATOM 557 N N . TYR A 1 82 ? 1.606 -9.313 8.344 1.00 59.03 82 TYR A N 1
ATOM 558 C CA . TYR A 1 82 ? 0.462 -10.087 7.864 1.00 59.03 82 TYR A CA 1
ATOM 559 C C . TYR A 1 82 ? 0.056 -11.168 8.870 1.00 59.03 82 TYR A C 1
ATOM 561 O O . TYR A 1 82 ? -1.116 -11.265 9.215 1.00 59.03 82 TYR A O 1
ATOM 569 N N . ARG A 1 83 ? 1.014 -11.914 9.434 1.00 57.06 83 ARG A N 1
ATOM 570 C CA . ARG A 1 83 ? 0.763 -12.896 10.498 1.00 57.06 83 ARG A CA 1
ATOM 571 C C . ARG A 1 83 ? 0.279 -12.233 11.786 1.00 57.06 83 ARG A C 1
ATOM 573 O O . ARG A 1 83 ? -0.692 -12.709 12.352 1.00 57.06 83 ARG A O 1
ATOM 580 N N . GLN A 1 84 ? 0.850 -11.106 12.212 1.00 60.66 84 GLN A N 1
ATOM 581 C CA . GLN A 1 84 ? 0.350 -10.343 13.370 1.00 60.66 84 GLN A CA 1
ATOM 582 C C . GLN A 1 84 ? -1.054 -9.762 13.135 1.00 60.66 84 GLN A C 1
ATOM 584 O O . GLN A 1 84 ? -1.833 -9.628 14.073 1.00 60.66 84 GLN A O 1
ATOM 589 N N . HIS A 1 85 ? -1.408 -9.438 11.887 1.00 57.47 85 HIS A N 1
ATOM 590 C CA . HIS A 1 85 ? -2.760 -9.022 11.504 1.00 57.47 85 HIS A CA 1
ATOM 591 C C . HIS A 1 85 ? -3.727 -10.189 11.244 1.00 57.47 85 HIS A C 1
ATOM 593 O O . HIS A 1 85 ? -4.915 -9.944 11.047 1.00 57.47 85 HIS A O 1
ATOM 599 N N . ASN A 1 86 ? -3.260 -11.437 11.258 1.00 57.34 86 ASN A N 1
ATOM 600 C CA . ASN A 1 86 ? -4.080 -12.610 10.943 1.00 57.34 86 ASN A CA 1
ATOM 601 C C . ASN A 1 86 ? -4.070 -13.687 12.047 1.00 57.34 86 ASN A C 1
ATOM 603 O O . ASN A 1 86 ? -4.785 -14.679 11.945 1.00 57.34 86 ASN A O 1
ATOM 607 N N . GLN A 1 87 ? -3.289 -13.506 13.116 1.00 57.72 87 GLN A N 1
ATOM 608 C CA . GLN A 1 87 ? -3.326 -14.342 14.316 1.00 57.72 87 GLN A CA 1
ATOM 609 C C . GLN A 1 87 ? -4.305 -13.732 15.322 1.00 57.72 87 GLN A C 1
ATOM 611 O O . GLN A 1 87 ? -4.104 -12.618 15.801 1.00 57.72 87 GLN A O 1
ATOM 616 N N . ALA A 1 88 ? -5.386 -14.452 15.619 1.00 57.06 88 ALA A N 1
ATOM 617 C CA . ALA A 1 88 ? -6.283 -14.100 16.712 1.00 57.06 88 ALA A CA 1
ATOM 618 C C . ALA A 1 88 ? -5.739 -14.633 18.051 1.00 57.06 88 ALA A C 1
ATOM 620 O O . ALA A 1 88 ? -5.236 -15.760 18.077 1.00 57.06 88 ALA A O 1
ATOM 621 N N . PRO A 1 89 ? -5.879 -13.879 19.157 1.00 66.62 89 PRO A N 1
ATOM 622 C CA . PRO A 1 89 ? -6.406 -12.517 19.232 1.00 66.62 89 PRO A CA 1
ATOM 623 C C . PRO A 1 89 ? -5.350 -11.486 18.815 1.00 66.62 89 PRO A C 1
ATOM 625 O O . PRO A 1 89 ? -4.185 -11.580 19.195 1.00 66.62 89 PRO A O 1
ATOM 628 N N . ARG A 1 90 ? -5.767 -10.460 18.071 1.00 79.56 90 ARG A N 1
ATOM 629 C CA . ARG A 1 90 ? -4.886 -9.326 17.756 1.00 79.56 90 ARG A CA 1
ATOM 630 C C . ARG A 1 90 ? -4.778 -8.384 18.944 1.00 79.56 90 ARG A C 1
ATOM 632 O O . ARG A 1 90 ? -5.718 -8.294 19.722 1.00 79.56 90 ARG A O 1
ATOM 639 N N . THR A 1 91 ? -3.682 -7.636 19.050 1.00 83.75 91 THR A N 1
ATOM 640 C CA . THR A 1 91 ? -3.495 -6.644 20.120 1.00 83.75 91 THR A CA 1
ATOM 641 C C . THR A 1 91 ? -3.377 -5.231 19.551 1.00 83.75 91 THR A C 1
ATOM 643 O O . THR A 1 91 ? -2.637 -5.004 18.594 1.00 83.75 91 THR A O 1
ATOM 646 N N . LEU A 1 92 ? -4.080 -4.268 20.150 1.00 87.12 92 LEU A N 1
ATOM 647 C CA . LEU A 1 92 ? -3.987 -2.837 19.851 1.00 87.12 92 LEU A CA 1
ATOM 648 C C . LEU A 1 92 ? -3.762 -2.045 21.146 1.00 87.12 92 LEU A C 1
ATOM 650 O O . LEU A 1 92 ? -4.512 -2.190 22.106 1.00 87.12 92 LEU A O 1
ATOM 654 N N . THR A 1 93 ? -2.776 -1.153 21.163 1.00 90.00 93 THR A N 1
ATOM 655 C CA . THR A 1 93 ? -2.600 -0.194 22.263 1.00 90.00 93 THR A CA 1
ATOM 656 C C . THR A 1 93 ? -3.178 1.155 21.861 1.00 90.00 93 THR A C 1
ATOM 658 O O . THR A 1 93 ? -2.800 1.715 20.833 1.00 90.00 93 THR A O 1
ATOM 661 N N . VAL A 1 94 ? -4.075 1.695 22.684 1.00 92.31 94 VAL A N 1
ATOM 662 C CA . VAL A 1 94 ? -4.727 2.989 22.474 1.00 92.31 94 VAL A CA 1
ATOM 663 C C . VAL A 1 94 ? -4.261 3.977 23.540 1.00 92.31 94 VAL A C 1
ATOM 665 O O . VAL A 1 94 ? -4.474 3.786 24.739 1.00 92.31 94 VAL A O 1
ATOM 668 N N . SER A 1 95 ? -3.652 5.067 23.078 1.00 92.06 95 SER A N 1
ATOM 669 C CA . SER A 1 95 ? -3.140 6.160 23.920 1.00 92.06 95 SER A CA 1
ATOM 670 C C . SER A 1 95 ? -3.740 7.521 23.545 1.00 92.06 95 SER A C 1
ATOM 672 O O . SER A 1 95 ? -3.258 8.560 23.989 1.00 92.06 95 SER A O 1
ATOM 674 N N . THR A 1 96 ? -4.787 7.521 22.717 1.00 92.69 96 THR A N 1
ATOM 675 C CA . THR A 1 96 ? -5.468 8.699 22.161 1.00 92.69 96 THR A CA 1
ATOM 676 C C . THR A 1 96 ? -6.969 8.643 22.444 1.00 92.69 96 THR A C 1
ATOM 678 O O . THR A 1 96 ? -7.535 7.581 22.706 1.00 92.69 96 THR A O 1
ATOM 681 N N . SER A 1 97 ? -7.641 9.796 22.391 1.00 93.00 97 SER A N 1
ATOM 682 C CA . SER A 1 97 ? -9.090 9.910 22.634 1.00 93.00 97 SER A CA 1
ATOM 683 C C . SER A 1 97 ? -9.952 9.271 21.539 1.00 93.00 97 SER A C 1
ATOM 685 O O . SER A 1 97 ? -11.145 9.055 21.743 1.00 93.00 97 SER A O 1
ATOM 687 N N . THR A 1 98 ? -9.360 8.950 20.388 1.00 93.19 98 THR A N 1
ATOM 688 C CA . THR A 1 98 ? -9.987 8.203 19.296 1.00 93.19 98 THR A CA 1
ATOM 689 C C . THR A 1 98 ? -9.004 7.181 18.732 1.00 93.19 98 THR A C 1
ATOM 691 O O . THR A 1 98 ? -7.799 7.445 18.678 1.00 93.19 98 THR A O 1
ATOM 694 N N . ALA A 1 99 ? -9.503 6.016 18.329 1.00 92.12 99 ALA A N 1
ATOM 695 C CA . ALA A 1 99 ? -8.726 4.992 17.642 1.00 92.12 99 ALA A CA 1
ATOM 696 C C . ALA A 1 99 ? -9.610 4.171 16.702 1.00 92.12 99 ALA A C 1
ATOM 698 O O . ALA A 1 99 ? -10.779 3.908 16.995 1.00 92.12 99 ALA A O 1
ATOM 699 N N . ASN A 1 100 ? -9.031 3.714 15.596 1.00 89.75 100 ASN A N 1
ATOM 700 C CA . ASN A 1 100 ? -9.665 2.736 14.724 1.00 89.75 100 ASN A CA 1
ATOM 701 C C . ASN A 1 100 ? -9.220 1.338 15.156 1.00 89.75 100 ASN A C 1
ATOM 703 O O . ASN A 1 100 ? -8.027 1.072 15.298 1.00 89.75 100 ASN A O 1
ATOM 707 N N . ALA A 1 101 ? -10.186 0.452 15.360 1.00 87.25 101 ALA A N 1
ATOM 708 C CA . ALA A 1 101 ? -9.958 -0.940 15.697 1.00 87.25 101 ALA A CA 1
ATOM 709 C C . ALA A 1 101 ? -10.253 -1.794 14.468 1.00 87.25 101 ALA A C 1
ATOM 711 O O . ALA A 1 101 ? -11.403 -2.126 14.202 1.00 87.25 101 ALA A O 1
ATOM 712 N N . ASP A 1 102 ? -9.221 -2.148 13.706 1.00 84.69 102 ASP A N 1
ATOM 713 C CA . ASP A 1 102 ? -9.370 -3.165 12.667 1.00 84.69 102 ASP A CA 1
ATOM 714 C C . ASP A 1 102 ? -9.788 -4.473 13.344 1.00 84.69 102 ASP A C 1
ATOM 716 O O . ASP A 1 102 ? -9.027 -4.985 14.155 1.00 84.69 102 ASP A O 1
ATOM 720 N N . VAL A 1 103 ? -10.985 -4.993 13.092 1.00 80.69 103 VAL A N 1
ATOM 721 C CA . VAL A 1 103 ? -11.418 -6.290 13.648 1.00 80.69 103 VAL A CA 1
ATOM 722 C C . VAL A 1 103 ? -11.150 -7.453 12.684 1.00 80.69 103 VAL A C 1
ATOM 724 O O . VAL A 1 103 ? -11.226 -8.618 13.081 1.00 80.69 103 VAL A O 1
ATOM 727 N N . GLY A 1 104 ? -10.765 -7.140 11.440 1.00 71.25 104 GLY A N 1
ATOM 728 C CA . GLY A 1 104 ? -10.364 -8.074 10.395 1.00 71.25 104 GLY A CA 1
ATOM 729 C C . GLY A 1 104 ? -11.341 -9.224 10.127 1.00 71.25 104 GLY A C 1
ATOM 730 O O . GLY A 1 104 ? -12.487 -9.255 10.574 1.00 71.25 104 GLY A O 1
ATOM 731 N N . ALA A 1 105 ? -10.852 -10.225 9.392 1.00 63.19 105 ALA A N 1
ATOM 732 C CA . ALA A 1 105 ? -11.580 -11.470 9.163 1.00 63.19 105 ALA A CA 1
ATOM 733 C C . ALA A 1 105 ? -11.589 -12.390 10.392 1.00 63.19 105 ALA A C 1
ATOM 735 O O . ALA A 1 105 ? -12.397 -13.305 10.436 1.00 63.19 105 ALA A O 1
ATOM 736 N N . ALA A 1 106 ? -10.703 -12.191 11.372 1.00 61.03 106 ALA A N 1
ATOM 737 C CA . ALA A 1 106 ? -10.597 -13.080 12.525 1.00 61.03 106 ALA A CA 1
ATOM 738 C C . ALA A 1 106 ? -11.671 -12.795 13.594 1.00 61.03 106 ALA A C 1
ATOM 740 O O . ALA A 1 106 ? -12.200 -13.736 14.182 1.00 61.03 106 ALA A O 1
ATOM 741 N N . GLY A 1 107 ? -12.080 -11.531 13.758 1.00 66.88 107 GLY A N 1
ATOM 742 C CA . GLY A 1 107 ? -13.206 -11.115 14.597 1.00 66.88 107 GLY A CA 1
ATOM 743 C C . GLY A 1 107 ? -12.865 -10.814 16.058 1.00 66.88 107 GLY A C 1
ATOM 744 O O . GLY A 1 107 ? -13.553 -9.992 16.652 1.00 66.88 107 GLY A O 1
ATOM 745 N N . ASP A 1 108 ? -11.792 -11.379 16.613 1.00 78.31 108 ASP A N 1
ATOM 746 C CA . ASP A 1 108 ? -11.424 -11.158 18.017 1.00 78.31 108 ASP A CA 1
ATOM 747 C C . ASP A 1 108 ? -10.219 -10.214 18.150 1.00 78.31 108 ASP A C 1
ATOM 749 O O . ASP A 1 108 ? -9.151 -10.432 17.562 1.00 78.31 108 ASP A O 1
ATOM 753 N N . LEU A 1 109 ? -10.391 -9.149 18.937 1.00 86.69 109 LEU A N 1
ATOM 754 C CA . LEU A 1 109 ? -9.407 -8.092 19.157 1.00 86.69 109 LEU A CA 1
ATOM 755 C C . LEU A 1 109 ? -9.268 -7.785 20.652 1.00 86.69 109 LEU A C 1
ATOM 757 O O . LEU A 1 109 ? -10.247 -7.511 21.339 1.00 86.69 109 LEU A O 1
ATOM 761 N N . GLN A 1 110 ? -8.033 -7.760 21.136 1.00 89.50 110 GLN A N 1
ATOM 762 C CA . GLN A 1 110 ? -7.668 -7.275 22.460 1.00 89.50 110 GLN A CA 1
ATOM 763 C C . GLN A 1 110 ? -7.115 -5.854 22.357 1.00 89.50 110 GLN A C 1
ATOM 765 O O . GLN A 1 110 ? -6.248 -5.559 21.533 1.00 89.50 110 GLN A O 1
ATOM 770 N N . ILE A 1 111 ? -7.603 -4.961 23.207 1.00 90.56 111 ILE A N 1
ATOM 771 C CA . ILE A 1 111 ? -7.225 -3.555 23.235 1.00 90.56 111 ILE A CA 1
ATOM 772 C C . ILE A 1 111 ? -6.748 -3.193 24.633 1.00 90.56 111 ILE A C 1
ATOM 774 O O . ILE A 1 111 ? -7.436 -3.460 25.609 1.00 90.56 111 ILE A O 1
ATOM 778 N N . THR A 1 112 ? -5.618 -2.503 24.736 1.00 90.88 112 THR A N 1
ATOM 779 C CA . THR A 1 112 ? -5.171 -1.888 25.990 1.00 90.88 112 THR A CA 1
ATOM 780 C C . THR A 1 112 ? -5.307 -0.377 25.893 1.00 90.88 112 THR A C 1
ATOM 782 O O . THR A 1 112 ? -4.702 0.245 25.021 1.00 90.88 112 THR A O 1
ATOM 785 N N . VAL A 1 113 ? -6.064 0.236 26.805 1.00 92.25 113 VAL A N 1
ATOM 786 C CA . VAL A 1 113 ? -6.209 1.698 26.893 1.00 92.25 113 VAL A CA 1
ATOM 787 C C . VAL A 1 113 ? -5.285 2.222 27.986 1.00 92.25 113 VAL A C 1
ATOM 789 O O . VAL A 1 113 ? -5.525 1.985 29.171 1.00 92.25 113 VAL A O 1
ATOM 792 N N . SER A 1 114 ? -4.212 2.918 27.595 1.00 86.00 114 SER A N 1
ATOM 793 C CA . SER A 1 114 ? -3.079 3.160 28.499 1.00 86.00 114 SER A CA 1
ATOM 794 C C . SER A 1 114 ? -3.129 4.493 29.249 1.00 86.00 114 SER A C 1
ATOM 796 O O . SER A 1 114 ? -2.973 4.521 30.467 1.00 86.00 114 SER A O 1
ATOM 798 N N . THR A 1 115 ? -3.305 5.611 28.547 1.00 85.50 115 THR A N 1
ATOM 799 C CA . THR A 1 115 ? -3.069 6.954 29.120 1.00 85.50 115 THR A CA 1
ATOM 800 C C . THR A 1 115 ? -4.327 7.815 29.208 1.00 85.50 115 THR A C 1
ATOM 802 O O . THR A 1 115 ? -4.418 8.695 30.062 1.00 85.50 115 THR A O 1
ATOM 805 N N . VAL A 1 116 ? -5.331 7.546 28.378 1.00 90.25 116 VAL A N 1
ATOM 806 C CA . VAL A 1 116 ? -6.528 8.388 28.225 1.00 90.25 116 VAL A CA 1
ATOM 807 C C . VAL A 1 116 ? -7.664 7.939 29.129 1.00 90.25 116 VAL A C 1
ATOM 809 O O . VAL A 1 116 ? -7.906 6.751 29.271 1.00 90.25 116 VAL A O 1
ATOM 812 N N . THR A 1 117 ? -8.356 8.853 29.807 1.00 91.50 117 THR A N 1
ATOM 813 C CA . THR A 1 117 ? -9.484 8.517 30.708 1.00 91.50 117 THR A CA 1
ATOM 814 C C . THR A 1 117 ? -10.768 8.189 29.954 1.00 91.50 117 THR A C 1
ATOM 816 O O . THR A 1 117 ? -11.600 7.447 30.467 1.00 91.50 117 THR A O 1
ATOM 819 N N . SER A 1 118 ? -10.907 8.698 28.730 1.00 93.50 118 SER A N 1
ATOM 820 C CA . SER A 1 118 ? -11.994 8.374 27.813 1.00 93.50 118 SER A CA 1
ATOM 821 C C . SER A 1 118 ? -11.441 8.161 26.407 1.00 93.50 118 SER A C 1
ATOM 823 O O . SER A 1 118 ? -10.594 8.937 25.955 1.00 93.50 118 SER A O 1
ATOM 825 N N . THR A 1 119 ? -11.897 7.115 25.718 1.00 95.44 119 THR A N 1
ATOM 826 C CA . THR A 1 119 ? -11.531 6.863 24.321 1.00 95.44 119 THR A CA 1
ATOM 827 C C . THR A 1 119 ? -12.710 6.348 23.508 1.00 95.44 119 THR A C 1
ATOM 829 O O . THR A 1 119 ? -13.538 5.580 23.998 1.00 95.44 119 THR A O 1
ATOM 832 N N . THR A 1 120 ? -12.776 6.777 22.251 1.00 95.50 120 THR A N 1
ATOM 833 C CA . THR A 1 120 ? -13.718 6.263 21.258 1.00 95.50 120 THR A CA 1
ATOM 834 C C . THR A 1 120 ? -12.996 5.305 20.325 1.00 95.50 120 THR A C 1
ATOM 836 O O . THR A 1 120 ? -12.119 5.704 19.560 1.00 95.50 120 THR A O 1
ATOM 839 N N . ILE A 1 121 ? -13.392 4.042 20.358 1.00 93.44 121 ILE A N 1
ATOM 840 C CA . ILE A 1 121 ? -12.869 2.991 19.497 1.00 93.44 121 ILE A CA 1
ATOM 841 C C . ILE A 1 121 ? -13.873 2.789 18.371 1.00 93.44 121 ILE A C 1
ATOM 843 O O . ILE A 1 121 ? -15.027 2.467 18.634 1.00 93.44 121 ILE A O 1
ATOM 847 N N . THR A 1 122 ? -13.459 2.995 17.124 1.00 92.44 122 THR A N 1
ATOM 848 C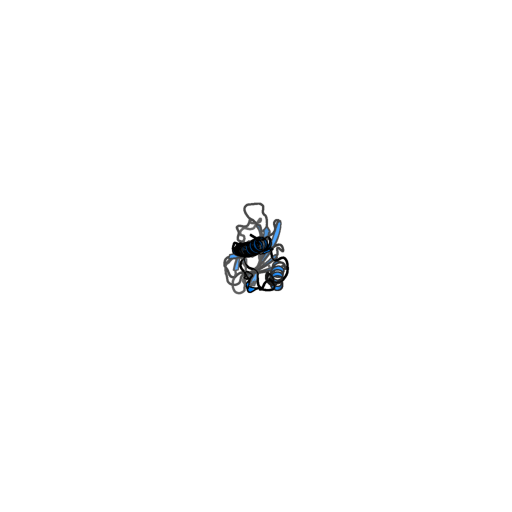 CA . THR A 1 122 ? -14.302 2.768 15.943 1.00 92.44 122 THR A CA 1
ATOM 849 C C . THR A 1 122 ? -13.873 1.470 15.267 1.00 92.44 122 THR A C 1
ATOM 851 O O . THR A 1 122 ? -12.806 1.441 14.647 1.00 92.44 122 THR A O 1
ATOM 854 N N . PRO A 1 123 ? -14.658 0.391 15.389 1.00 89.81 123 PRO A N 1
ATOM 855 C CA . PRO A 1 123 ? -14.413 -0.845 14.667 1.00 89.81 123 PRO A CA 1
ATOM 856 C C . PRO A 1 123 ? -14.388 -0.629 13.144 1.00 89.81 123 PRO A C 1
ATOM 858 O O . PRO A 1 123 ? -15.305 -0.038 12.571 1.00 89.81 123 PRO A O 1
ATOM 861 N N . THR A 1 124 ? -13.388 -1.174 12.452 1.00 87.44 124 THR A N 1
ATOM 862 C CA . THR A 1 124 ? -13.253 -1.136 10.985 1.00 87.44 124 THR A CA 1
ATOM 863 C C . THR A 1 124 ? -12.991 -2.523 10.398 1.00 87.44 124 THR A C 1
ATOM 865 O O . THR A 1 124 ? -12.528 -3.419 11.096 1.00 87.44 124 THR A O 1
ATOM 868 N N . ASN A 1 125 ? -13.249 -2.690 9.096 1.00 82.69 125 ASN A N 1
ATOM 869 C CA . ASN A 1 125 ? -12.920 -3.893 8.308 1.00 82.69 125 ASN A CA 1
ATOM 870 C C . ASN A 1 125 ? -13.575 -5.213 8.768 1.00 82.69 125 ASN A C 1
ATOM 872 O O . ASN A 1 125 ? -13.119 -6.289 8.382 1.00 82.69 125 ASN A O 1
ATOM 876 N N . GLY A 1 126 ? -14.648 -5.159 9.561 1.00 80.69 126 GLY A N 1
ATOM 877 C CA . GLY A 1 126 ? -15.409 -6.356 9.914 1.00 80.69 126 GLY A CA 1
ATOM 878 C C . GLY A 1 126 ? -16.178 -6.945 8.732 1.00 80.69 126 GLY A C 1
ATOM 879 O O . GLY A 1 126 ? -16.599 -6.238 7.813 1.00 80.69 126 GLY A O 1
ATOM 880 N N . GLN A 1 127 ? -16.367 -8.263 8.755 1.00 84.31 127 GLN A N 1
ATOM 881 C CA . GLN A 1 127 ? -17.104 -8.985 7.718 1.00 84.31 127 GLN A CA 1
ATOM 882 C C . GLN A 1 127 ? -18.609 -8.982 7.990 1.00 84.31 127 GLN A C 1
ATOM 884 O O . GLN A 1 127 ? -19.047 -9.238 9.109 1.00 84.31 127 GLN A O 1
ATOM 889 N N . ASN A 1 128 ? -19.411 -8.743 6.950 1.00 86.06 128 ASN A N 1
ATOM 890 C CA . ASN A 1 128 ? -20.868 -8.729 7.060 1.00 86.06 128 ASN A CA 1
ATOM 891 C C . ASN A 1 128 ? -21.418 -10.042 7.651 1.00 86.06 128 ASN A C 1
ATOM 893 O O . ASN A 1 128 ? -21.041 -11.130 7.223 1.00 86.06 128 ASN A O 1
ATOM 897 N N . GLY A 1 129 ? -22.325 -9.926 8.619 1.00 82.81 129 GLY A N 1
ATOM 898 C CA . GLY A 1 129 ? -22.943 -11.038 9.342 1.00 82.81 129 GLY A CA 1
ATOM 899 C C . GLY A 1 129 ? -22.076 -11.635 10.452 1.00 82.81 129 GLY A C 1
ATOM 900 O O . GLY A 1 129 ? -22.568 -12.462 11.218 1.00 82.81 129 GLY A O 1
ATOM 901 N N . ARG A 1 130 ? -20.810 -11.224 10.577 1.00 84.31 130 ARG A N 1
ATOM 902 C CA . ARG A 1 130 ? -19.892 -11.782 11.568 1.00 84.31 130 ARG A CA 1
ATOM 903 C C . ARG A 1 130 ? -19.989 -11.032 12.892 1.00 84.31 130 ARG A C 1
ATOM 905 O O . ARG A 1 130 ? -20.053 -9.801 12.923 1.00 84.31 130 ARG A O 1
ATOM 912 N N . THR A 1 131 ? -19.973 -11.797 13.979 1.00 88.69 131 THR A N 1
ATOM 913 C CA . THR A 1 131 ? -19.797 -11.271 15.331 1.00 88.69 131 THR A CA 1
ATOM 914 C C . THR A 1 131 ? -18.306 -11.151 15.643 1.00 88.69 131 THR A C 1
ATOM 916 O O . THR A 1 131 ? -17.526 -12.051 15.334 1.00 88.69 131 THR A O 1
ATOM 919 N N . CYS A 1 132 ? -17.927 -10.026 16.234 1.00 87.06 132 CYS A N 1
ATOM 920 C CA . CYS A 1 132 ? -16.573 -9.692 16.638 1.00 87.06 132 CYS A CA 1
ATOM 921 C C . CYS A 1 132 ? -16.568 -9.370 18.133 1.00 87.06 132 CYS A C 1
ATOM 923 O O . CYS A 1 132 ? -17.460 -8.666 18.620 1.00 87.06 132 CYS A O 1
ATOM 925 N N . VAL A 1 133 ? -15.570 -9.875 18.851 1.00 90.00 133 VAL A N 1
ATOM 926 C CA . VAL A 1 133 ? -15.373 -9.587 20.272 1.00 90.00 133 VAL A CA 1
ATOM 927 C C . VAL A 1 133 ? -14.215 -8.614 20.418 1.00 90.00 133 VAL A C 1
ATOM 929 O O . VAL A 1 133 ? -13.114 -8.851 19.924 1.00 90.00 133 VAL A O 1
ATOM 932 N N . ILE A 1 134 ? -14.469 -7.508 21.109 1.00 91.69 134 ILE A N 1
ATOM 933 C CA . ILE A 1 134 ? -13.451 -6.530 21.473 1.00 91.69 134 ILE A CA 1
ATOM 934 C C . ILE A 1 134 ? -13.322 -6.546 22.990 1.00 91.69 134 ILE A C 1
ATOM 936 O O . ILE A 1 134 ? -14.197 -6.045 23.700 1.00 91.69 134 ILE A O 1
ATOM 940 N N . ASP A 1 135 ? -12.224 -7.117 23.470 1.00 93.44 135 ASP A N 1
ATOM 941 C CA . ASP A 1 135 ? -11.846 -7.062 24.877 1.00 93.44 135 ASP A CA 1
ATOM 942 C C . ASP A 1 135 ? -10.958 -5.851 25.104 1.00 93.44 135 ASP A C 1
ATOM 944 O O . ASP A 1 135 ? -9.946 -5.672 24.432 1.00 93.44 135 ASP A O 1
ATOM 948 N N . VAL A 1 136 ? -11.344 -5.005 26.049 1.00 94.12 136 VAL A N 1
ATOM 949 C CA . VAL A 1 136 ? -10.651 -3.761 26.353 1.00 94.12 136 VAL A CA 1
ATOM 950 C C . VAL A 1 136 ? -10.155 -3.792 27.786 1.00 94.12 136 VAL A C 1
ATOM 952 O O . VAL A 1 136 ? -10.939 -3.757 28.731 1.00 94.12 136 VAL A O 1
ATOM 955 N N . THR A 1 137 ? -8.842 -3.813 27.947 1.00 93.94 137 THR A N 1
ATOM 956 C CA . THR A 1 137 ? -8.166 -3.722 29.235 1.00 93.94 137 THR A CA 1
ATOM 957 C C . THR A 1 137 ? -7.890 -2.259 29.562 1.00 93.94 137 THR A C 1
ATOM 959 O O . THR A 1 137 ? -7.198 -1.552 28.819 1.00 93.94 137 THR A O 1
ATOM 962 N N . ALA A 1 138 ? -8.405 -1.794 30.698 1.00 92.62 138 ALA A N 1
ATOM 963 C CA . ALA A 1 138 ? -8.043 -0.496 31.254 1.00 92.62 138 ALA A CA 1
ATOM 964 C C . ALA A 1 138 ? -6.682 -0.601 31.952 1.00 92.62 138 ALA A C 1
ATOM 966 O O . ALA A 1 138 ? -6.536 -1.365 32.907 1.00 92.62 138 ALA A O 1
ATOM 967 N N . ALA A 1 139 ? -5.683 0.172 31.516 1.00 86.75 139 ALA A N 1
ATOM 968 C CA . ALA A 1 139 ? -4.398 0.185 32.209 1.00 86.75 139 ALA A CA 1
ATOM 969 C C . ALA A 1 139 ? -4.557 0.590 33.682 1.00 86.75 139 ALA A C 1
ATOM 971 O O . ALA A 1 139 ? -5.451 1.359 34.050 1.00 86.75 139 ALA A O 1
ATOM 972 N N . SER A 1 140 ? -3.666 0.069 34.525 1.00 81.88 140 SER A N 1
ATOM 973 C CA . SER A 1 140 ? -3.658 0.329 35.963 1.00 81.88 140 SER A CA 1
ATOM 974 C C . SER A 1 140 ? -3.649 1.829 36.282 1.00 81.88 140 SER A C 1
ATOM 976 O O . SER A 1 140 ? -3.023 2.621 35.578 1.00 81.88 140 SER A O 1
ATOM 978 N N . GLY A 1 141 ? -4.294 2.211 37.385 1.00 83.31 141 GLY A N 1
ATOM 979 C CA . GLY A 1 141 ? -4.220 3.560 37.954 1.00 83.31 141 GLY A CA 1
ATOM 980 C C . GLY A 1 141 ? -5.414 4.479 37.679 1.00 83.31 141 GLY A C 1
ATOM 981 O O . GLY A 1 141 ? -5.524 5.498 38.351 1.00 83.31 141 GLY A O 1
ATOM 982 N N . ALA A 1 142 ? -6.329 4.141 36.761 1.00 86.94 142 ALA A N 1
ATOM 983 C CA . ALA A 1 142 ? -7.581 4.887 36.589 1.00 86.94 142 ALA A CA 1
ATOM 984 C C . ALA A 1 142 ? -8.689 4.056 35.928 1.00 86.94 142 ALA A C 1
ATOM 986 O O . ALA A 1 142 ? -8.414 3.210 35.080 1.00 86.94 142 ALA A O 1
ATOM 987 N N . THR A 1 143 ? -9.945 4.358 36.269 1.00 93.06 143 THR A N 1
ATOM 988 C CA . THR A 1 143 ? -11.111 3.915 35.492 1.00 93.06 143 THR A CA 1
ATOM 989 C C . THR A 1 143 ? -11.083 4.571 34.114 1.00 93.06 143 THR A C 1
ATOM 991 O O . THR A 1 143 ? -10.803 5.766 33.986 1.00 93.06 143 THR A O 1
ATOM 994 N N . ARG A 1 144 ? -11.375 3.787 33.078 1.00 93.81 144 ARG A N 1
ATOM 995 C CA . ARG A 1 144 ? -11.356 4.212 31.678 1.00 93.81 144 ARG A CA 1
ATOM 996 C C . ARG A 1 144 ? -12.760 4.082 31.105 1.00 93.81 144 ARG A C 1
ATOM 998 O O . ARG A 1 144 ? -13.347 3.006 31.166 1.00 93.81 144 ARG A O 1
ATOM 1005 N N . THR A 1 145 ? -13.292 5.152 30.530 1.00 95.06 145 THR A N 1
ATOM 1006 C CA . THR A 1 145 ? -14.538 5.088 29.762 1.00 95.06 145 THR A CA 1
ATOM 1007 C C . THR A 1 145 ? -14.210 4.764 28.314 1.00 95.06 145 THR A C 1
ATOM 1009 O O . THR A 1 145 ? -13.448 5.474 27.662 1.00 95.06 145 THR A O 1
ATOM 1012 N N . VAL A 1 146 ? -14.783 3.688 27.798 1.00 95.94 146 VAL A N 1
ATOM 1013 C CA . VAL A 1 146 ? -14.582 3.258 26.416 1.00 95.94 146 VAL A CA 1
ATOM 1014 C C . VAL A 1 146 ? -15.906 3.343 25.690 1.00 95.94 146 VAL A C 1
ATOM 1016 O O . VAL A 1 146 ? -16.904 2.805 26.161 1.00 95.94 146 VAL A O 1
ATOM 1019 N N . ILE A 1 147 ? -15.907 4.029 24.553 1.00 95.12 147 ILE A N 1
ATOM 1020 C CA . ILE A 1 147 ? -17.077 4.243 23.706 1.00 95.12 147 ILE A CA 1
ATOM 1021 C C . ILE A 1 147 ? -16.835 3.517 22.386 1.00 95.12 147 ILE A C 1
ATOM 1023 O O . ILE A 1 147 ? -15.793 3.704 21.759 1.00 95.12 147 ILE A O 1
ATOM 1027 N N . ILE A 1 148 ? -17.800 2.727 21.928 1.00 93.56 148 ILE A N 1
ATOM 1028 C CA . ILE A 1 148 ? -17.805 2.214 20.560 1.00 93.56 148 ILE A CA 1
ATOM 1029 C C . ILE A 1 148 ? -18.342 3.321 19.642 1.00 93.56 148 ILE A C 1
ATOM 1031 O O . ILE A 1 148 ? -19.514 3.696 19.710 1.00 93.56 148 ILE A O 1
ATOM 1035 N N . GLY A 1 149 ? -17.449 3.876 18.819 1.00 91.38 149 GLY A N 1
ATOM 1036 C CA . GLY A 1 149 ? -17.708 4.975 17.884 1.00 91.38 149 GLY A CA 1
ATOM 1037 C C . GLY A 1 149 ? -18.488 4.546 16.645 1.00 91.38 149 GLY A C 1
ATOM 1038 O O . GLY A 1 149 ? -18.994 3.432 16.593 1.00 91.38 149 GLY A O 1
ATOM 1039 N N . GLY A 1 150 ? -18.587 5.424 15.640 1.00 86.19 150 GLY A N 1
ATOM 1040 C CA . GLY A 1 150 ? -19.192 5.120 14.330 1.00 86.19 150 GLY A CA 1
ATOM 1041 C C . GLY A 1 150 ? -20.719 4.984 14.307 1.00 86.19 150 GLY A C 1
ATOM 1042 O O . GLY A 1 150 ? -21.266 4.456 13.343 1.00 86.19 150 GLY A O 1
ATOM 1043 N N . SER A 1 151 ? -21.407 5.472 15.345 1.00 86.88 151 SER A N 1
ATOM 1044 C CA . SER A 1 151 ? -22.876 5.459 15.463 1.00 86.88 151 SER A CA 1
ATOM 1045 C C . SER A 1 151 ? -23.491 4.062 15.270 1.00 86.88 151 SER A C 1
ATOM 1047 O O . SER A 1 151 ? -24.337 3.882 14.389 1.00 86.88 151 SER A O 1
ATOM 1049 N N . PRO A 1 152 ? -23.081 3.054 16.067 1.00 89.12 152 PRO A N 1
ATOM 1050 C CA . PRO A 1 152 ? -23.578 1.696 15.910 1.00 89.12 152 PRO A CA 1
ATOM 1051 C C . PRO A 1 152 ? -25.071 1.623 16.203 1.00 89.12 152 PRO A C 1
ATOM 1053 O O . PRO A 1 152 ? -25.596 2.354 17.052 1.00 89.12 152 PRO A O 1
ATOM 1056 N N . LYS A 1 153 ? -25.748 0.654 15.582 1.00 89.69 153 LYS A N 1
ATOM 1057 C CA . LYS A 1 153 ? -27.055 0.235 16.100 1.00 89.69 153 LYS A CA 1
ATOM 1058 C C . LYS A 1 153 ? -26.858 -0.354 17.495 1.00 89.69 153 LYS A C 1
ATOM 1060 O O . LYS A 1 153 ? -25.879 -1.051 17.750 1.00 89.69 153 LYS A O 1
ATOM 1065 N N . LYS A 1 154 ? -27.791 -0.096 18.399 1.00 89.19 154 LYS A N 1
ATOM 1066 C CA . LYS A 1 154 ? -27.779 -0.686 19.739 1.00 89.19 154 LYS A CA 1
ATOM 1067 C C . LYS A 1 154 ? -28.687 -1.910 19.725 1.00 89.19 154 LYS A C 1
ATOM 1069 O O . LYS A 1 154 ? -29.807 -1.814 19.224 1.00 89.19 154 LYS A O 1
ATOM 1074 N N . GLY A 1 155 ? -28.193 -3.040 20.222 1.00 84.06 155 GLY A N 1
ATOM 1075 C CA . GLY A 1 155 ? -29.012 -4.219 20.475 1.00 84.06 155 GLY A CA 1
ATOM 1076 C C . GLY A 1 155 ? -30.082 -3.941 21.531 1.00 84.06 155 GLY A C 1
ATOM 1077 O O . GLY A 1 155 ? -30.048 -2.921 22.228 1.00 84.06 155 GLY A O 1
ATOM 1078 N N . GLU A 1 156 ? -31.047 -4.848 21.649 1.00 83.19 156 GLU A N 1
ATOM 1079 C CA . GLU A 1 156 ? -32.090 -4.741 22.668 1.00 83.19 156 GLU A CA 1
ATOM 1080 C C . GLU A 1 156 ? -31.475 -4.669 24.074 1.00 83.19 156 GLU A C 1
ATOM 1082 O O . GLU A 1 156 ? -30.541 -5.396 24.405 1.00 83.19 156 GLU A O 1
ATOM 1087 N N . GLY A 1 157 ? -31.970 -3.742 24.898 1.00 80.81 157 GLY A N 1
ATOM 1088 C CA . GLY A 1 157 ? -31.463 -3.530 26.259 1.00 80.81 157 GLY A CA 1
ATOM 1089 C C . GLY A 1 157 ? -30.155 -2.733 26.364 1.00 80.81 157 GLY A C 1
ATOM 1090 O O . GLY A 1 157 ? -29.738 -2.413 27.476 1.00 80.81 157 GLY A O 1
ATOM 1091 N N . ILE A 1 158 ? -29.527 -2.339 25.250 1.00 86.88 158 ILE A N 1
ATOM 1092 C CA . ILE A 1 158 ? -28.312 -1.513 25.261 1.00 86.88 158 ILE A CA 1
ATOM 1093 C C . ILE A 1 158 ? -28.683 -0.024 25.213 1.00 86.88 158 ILE A C 1
ATOM 1095 O O . ILE A 1 158 ? -29.034 0.527 24.170 1.00 86.88 158 ILE A O 1
ATOM 1099 N N . SER A 1 159 ? -28.572 0.663 26.353 1.00 84.75 159 SER A N 1
ATOM 1100 C CA . SER A 1 159 ? -28.856 2.105 26.468 1.00 84.75 159 SER A CA 1
ATOM 1101 C C . SER A 1 159 ? -27.737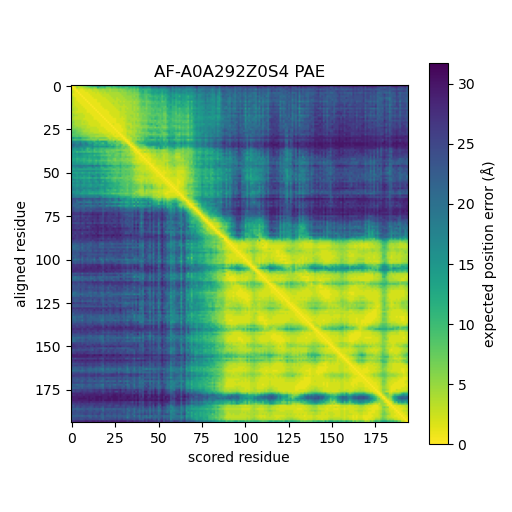 2.976 25.881 1.00 84.75 159 SER A C 1
ATOM 1103 O O . SER A 1 159 ? -27.995 4.009 25.249 1.00 84.75 159 SER A O 1
ATOM 1105 N N . ALA A 1 160 ? -26.484 2.533 26.001 1.00 87.31 160 ALA A N 1
ATOM 1106 C CA . ALA A 1 160 ? -25.317 3.209 25.455 1.00 87.31 160 ALA A CA 1
ATOM 1107 C C . ALA A 1 160 ? -24.255 2.205 24.990 1.00 87.31 160 ALA A C 1
ATOM 1109 O O . ALA A 1 160 ? -24.020 1.188 25.631 1.00 87.31 160 ALA A O 1
ATOM 1110 N N . ALA A 1 161 ? -23.583 2.522 23.884 1.00 92.38 161 ALA A N 1
ATOM 1111 C CA . ALA A 1 161 ? -22.463 1.748 23.357 1.00 92.38 161 ALA A CA 1
ATOM 1112 C C . ALA A 1 161 ? -21.153 2.146 24.063 1.00 92.38 161 ALA A C 1
ATOM 1114 O O . ALA A 1 161 ? -20.177 2.511 23.414 1.00 92.38 161 ALA A O 1
ATOM 1115 N N . GLN A 1 162 ? -21.163 2.175 25.398 1.00 94.69 162 GLN A N 1
ATOM 1116 C CA . GLN A 1 162 ? -20.020 2.590 26.208 1.00 94.69 162 GLN A CA 1
ATOM 1117 C C . GLN A 1 162 ? -19.949 1.818 27.525 1.00 94.69 162 GLN A C 1
ATOM 1119 O O . GLN A 1 162 ? -20.981 1.420 28.065 1.00 94.69 162 GLN A O 1
ATOM 1124 N N . LEU A 1 163 ? -18.741 1.689 28.070 1.00 95.38 163 LEU A N 1
ATOM 1125 C CA . LEU A 1 163 ? -18.484 1.039 29.351 1.00 95.38 163 LEU A CA 1
ATOM 1126 C C . LEU A 1 163 ? -17.452 1.818 30.162 1.00 95.38 163 LEU A C 1
ATOM 1128 O O . LEU A 1 163 ? -16.421 2.222 29.627 1.00 95.38 163 LEU A O 1
ATOM 1132 N N . ALA A 1 164 ? -17.706 1.983 31.458 1.00 95.31 164 ALA A N 1
ATOM 1133 C CA . ALA A 1 164 ? -16.690 2.407 32.413 1.00 95.31 164 ALA A CA 1
ATOM 1134 C C . ALA A 1 164 ? -15.977 1.162 32.950 1.00 95.31 164 ALA A C 1
ATOM 1136 O O . ALA A 1 164 ? -16.587 0.332 33.621 1.00 95.31 164 ALA A O 1
ATOM 1137 N N . ILE A 1 165 ? -14.695 1.029 32.631 1.00 95.81 165 ILE A N 1
ATOM 1138 C CA . ILE A 1 165 ? -13.871 -0.131 32.962 1.00 95.81 165 ILE A CA 1
ATOM 1139 C C . ILE A 1 165 ? -12.947 0.262 34.117 1.00 95.81 165 ILE A C 1
ATOM 1141 O O . ILE A 1 165 ? -12.130 1.173 33.940 1.00 95.81 165 ILE A O 1
ATOM 1145 N N . PRO A 1 166 ? -13.073 -0.355 35.308 1.00 95.06 166 PRO A N 1
ATOM 1146 C CA . PRO A 1 166 ? -12.191 -0.080 36.439 1.00 95.06 166 PRO A CA 1
ATOM 1147 C C . PRO A 1 166 ? -10.721 -0.325 36.093 1.00 95.06 166 PRO A C 1
ATOM 1149 O O . PRO A 1 166 ? -10.409 -1.110 35.200 1.00 95.06 166 PRO A O 1
ATOM 1152 N N . ALA A 1 167 ? -9.809 0.318 36.822 1.00 92.62 167 ALA A N 1
ATOM 1153 C CA . ALA A 1 167 ? -8.374 0.122 36.635 1.00 92.62 167 ALA A CA 1
ATOM 1154 C C . ALA A 1 167 ? -7.993 -1.369 36.712 1.00 92.62 167 ALA A C 1
ATOM 1156 O O . ALA A 1 167 ? -8.303 -2.033 37.698 1.00 92.62 167 ALA A O 1
ATOM 1157 N N . GLY A 1 168 ? -7.313 -1.884 35.685 1.00 89.94 168 GLY A N 1
ATOM 1158 C CA . GLY A 1 168 ? -6.936 -3.298 35.589 1.00 89.94 168 GLY A CA 1
ATOM 1159 C C . GLY A 1 168 ? -8.078 -4.250 35.211 1.00 89.94 168 GLY A C 1
ATOM 1160 O O . GLY A 1 168 ? -7.826 -5.436 35.028 1.00 89.94 168 GLY A O 1
ATOM 1161 N N . GLY A 1 169 ? -9.310 -3.754 35.078 1.00 93.56 169 GLY A N 1
ATOM 1162 C CA . GLY A 1 169 ? -10.458 -4.533 34.626 1.00 93.56 169 GLY A CA 1
ATOM 1163 C C . GLY A 1 169 ? -10.494 -4.711 33.108 1.00 93.56 169 GLY A C 1
ATOM 1164 O O . GLY A 1 169 ? -9.847 -3.973 32.355 1.00 93.56 169 GLY A O 1
ATOM 1165 N N . ILE A 1 170 ? -11.304 -5.674 32.669 1.00 94.88 170 ILE A N 1
ATOM 1166 C CA . ILE A 1 170 ? -11.571 -5.948 31.257 1.00 94.88 170 ILE A CA 1
ATOM 1167 C C . ILE A 1 170 ? -13.041 -5.640 30.971 1.00 94.88 170 ILE A C 1
ATOM 1169 O O . ILE A 1 170 ? -13.945 -6.140 31.638 1.00 94.88 170 ILE A O 1
ATOM 1173 N N . GLY A 1 171 ? -13.286 -4.804 29.970 1.00 95.19 171 GLY A N 1
ATOM 1174 C CA . GLY A 1 171 ? -14.605 -4.581 29.394 1.00 95.19 171 GLY A CA 1
ATOM 1175 C C . 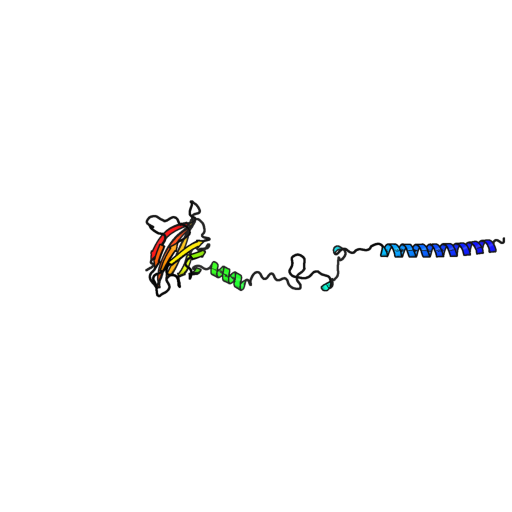GLY A 1 171 ? -14.732 -5.311 28.069 1.00 95.19 171 GLY A C 1
ATOM 1176 O O . GLY A 1 171 ? -13.842 -5.206 27.232 1.00 95.19 171 GLY A O 1
ATOM 1177 N N . ARG A 1 172 ? -15.835 -6.021 27.857 1.00 94.25 172 ARG A N 1
ATOM 1178 C CA . ARG A 1 172 ? -16.111 -6.740 26.616 1.00 94.25 172 ARG A CA 1
ATOM 1179 C C . ARG A 1 172 ? -17.224 -6.067 25.837 1.00 94.25 172 ARG A C 1
ATOM 1181 O O . ARG A 1 172 ? -18.305 -5.820 26.371 1.00 94.25 172 ARG A O 1
ATOM 1188 N N . PHE A 1 173 ? -16.967 -5.852 24.553 1.00 93.69 173 PHE A N 1
ATOM 1189 C CA . PHE A 1 173 ? -17.948 -5.399 23.578 1.00 93.69 173 PHE A CA 1
ATOM 1190 C C . PHE A 1 173 ? -18.120 -6.479 22.517 1.00 93.69 173 PHE A C 1
ATOM 1192 O O . PHE A 1 173 ? -17.161 -6.865 21.851 1.00 93.69 173 PHE A O 1
ATOM 1199 N N . VAL A 1 174 ? -19.348 -6.956 22.350 1.00 92.06 174 VAL A N 1
ATOM 1200 C CA . VAL A 1 174 ? -19.703 -7.886 21.278 1.00 92.06 174 VAL A CA 1
ATOM 1201 C C . VAL A 1 174 ? -20.430 -7.090 20.213 1.00 92.06 174 VAL A C 1
ATOM 1203 O O . VAL A 1 174 ? -21.492 -6.520 20.471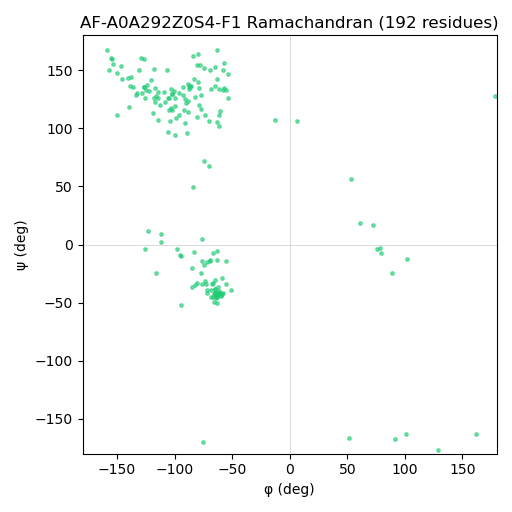 1.00 92.06 174 VAL A O 1
ATOM 1206 N N . ILE A 1 175 ? -19.844 -7.034 19.024 1.00 91.38 175 ILE A N 1
ATOM 1207 C CA . ILE A 1 175 ? -20.390 -6.291 17.893 1.00 91.38 175 ILE A CA 1
ATOM 1208 C C . ILE A 1 175 ? -20.707 -7.240 16.749 1.00 91.38 175 ILE A C 1
ATOM 1210 O O . ILE A 1 175 ? -20.046 -8.262 16.584 1.00 91.38 175 ILE A O 1
ATOM 1214 N N . ARG A 1 176 ? -21.689 -6.896 15.923 1.00 89.25 176 ARG A N 1
ATOM 1215 C CA . ARG A 1 176 ? -21.991 -7.624 14.693 1.00 89.25 176 ARG A CA 1
ATOM 1216 C C . ARG A 1 176 ? -21.996 -6.668 13.522 1.00 89.25 176 ARG A C 1
ATOM 1218 O O . ARG A 1 176 ? -22.709 -5.670 13.532 1.00 89.25 176 ARG A O 1
ATOM 1225 N N . TYR A 1 177 ? -21.222 -6.980 12.494 1.00 86.75 177 TYR A N 1
ATOM 1226 C CA . TYR A 1 177 ? -21.232 -6.183 11.274 1.00 86.75 177 TYR A CA 1
ATOM 1227 C C . TYR A 1 177 ? -22.462 -6.508 10.444 1.00 86.75 177 TYR A C 1
ATOM 1229 O O . TYR A 1 177 ? -22.745 -7.670 10.163 1.00 86.75 177 TYR A O 1
ATOM 1237 N N . THR A 1 178 ? -23.195 -5.478 10.040 1.00 78.38 178 THR A N 1
ATOM 1238 C CA . THR A 1 178 ? -24.376 -5.618 9.190 1.00 78.38 178 THR A CA 1
ATOM 1239 C C . THR A 1 178 ? -24.362 -4.495 8.173 1.00 78.38 178 THR A C 1
ATOM 1241 O O . THR A 1 178 ? -24.473 -3.331 8.546 1.00 78.38 178 THR A O 1
ATOM 1244 N N . THR A 1 179 ? -24.293 -4.812 6.885 1.00 69.50 179 THR A N 1
ATOM 1245 C CA . THR A 1 179 ? -24.450 -3.799 5.826 1.00 69.50 179 THR A CA 1
ATOM 1246 C C . THR A 1 179 ? -25.905 -3.367 5.600 1.00 69.50 179 THR A C 1
ATOM 1248 O O . THR A 1 179 ? -26.177 -2.571 4.708 1.00 69.50 179 THR A O 1
ATOM 1251 N N . LEU A 1 180 ? -26.865 -3.846 6.401 1.00 46.31 180 LEU A N 1
ATOM 1252 C CA . LEU A 1 180 ? -28.286 -3.530 6.239 1.00 46.31 180 LEU A CA 1
ATOM 1253 C C . LEU A 1 180 ? -28.735 -2.419 7.211 1.00 46.31 180 LEU A C 1
ATOM 1255 O O . LEU A 1 180 ? -29.112 -2.668 8.360 1.00 46.31 180 LEU A O 1
ATOM 1259 N N . GLY A 1 181 ? -28.709 -1.169 6.729 1.00 53.97 181 GLY A N 1
ATOM 1260 C CA . GLY A 1 181 ? -29.189 0.054 7.398 1.00 53.97 181 GLY A CA 1
ATOM 1261 C C . GLY A 1 181 ? -28.159 1.197 7.425 1.00 53.97 181 GLY A C 1
ATOM 1262 O O . GLY A 1 181 ? -27.066 1.057 6.899 1.00 53.97 181 GLY A O 1
ATOM 1263 N N . SER A 1 182 ? -28.493 2.329 8.067 1.00 59.97 182 SER A N 1
ATOM 1264 C CA . SER A 1 182 ? -27.627 3.532 8.152 1.00 59.97 182 SER A CA 1
ATOM 1265 C C . SER A 1 182 ? -26.334 3.353 8.973 1.00 59.97 182 SER A C 1
ATOM 1267 O O . SER A 1 182 ? -25.511 4.264 9.004 1.00 59.97 182 SER A O 1
ATOM 1269 N N . ALA A 1 183 ? -26.159 2.224 9.660 1.00 64.50 183 ALA A N 1
ATOM 1270 C CA . ALA A 1 183 ? -25.004 1.940 10.508 1.00 64.50 183 ALA A CA 1
ATOM 1271 C C . ALA A 1 183 ? -24.380 0.600 10.105 1.00 64.50 183 ALA A C 1
ATOM 1273 O O . ALA A 1 183 ? -25.102 -0.374 9.885 1.00 64.50 183 ALA A O 1
ATOM 1274 N N . ALA A 1 184 ? -23.047 0.572 10.016 1.00 84.31 184 ALA A N 1
ATOM 1275 C CA . ALA A 1 184 ? -22.271 -0.548 9.475 1.00 84.31 184 ALA A CA 1
ATOM 1276 C C . ALA A 1 184 ? -22.151 -1.755 10.430 1.00 84.31 184 ALA A C 1
ATOM 1278 O O . ALA A 1 184 ? -21.755 -2.843 10.009 1.00 84.31 184 ALA A O 1
ATOM 1279 N N . TYR A 1 185 ? -22.484 -1.575 11.712 1.00 89.12 185 TYR A N 1
ATOM 1280 C CA . TYR A 1 185 ? -22.483 -2.620 12.737 1.00 89.12 185 TYR A CA 1
ATOM 1281 C C . TYR A 1 185 ? -23.462 -2.306 13.878 1.00 89.12 185 TYR A C 1
ATOM 1283 O O . TYR A 1 185 ? -23.856 -1.152 14.092 1.00 89.12 185 TYR A O 1
ATOM 1291 N N . SER A 1 186 ? -23.852 -3.346 14.615 1.00 90.44 186 SER A N 1
ATOM 1292 C CA . SER A 1 186 ? -24.568 -3.273 15.887 1.00 90.44 186 SER A CA 1
ATOM 1293 C C . SER A 1 186 ? -23.656 -3.628 17.059 1.00 90.44 186 SER A C 1
ATOM 1295 O O . SER A 1 186 ? -22.726 -4.417 16.912 1.00 90.44 186 SER A O 1
ATOM 1297 N N . VAL A 1 187 ? -23.930 -3.055 18.231 1.00 92.44 187 VAL A N 1
ATOM 1298 C CA . VAL A 1 187 ? -23.412 -3.540 19.516 1.00 92.44 187 VAL A CA 1
ATOM 1299 C C . VAL A 1 187 ? -24.480 -4.431 20.132 1.00 92.44 187 VAL A C 1
ATOM 1301 O O . VAL A 1 187 ? -25.537 -3.938 20.523 1.00 92.44 187 VAL A O 1
ATOM 1304 N N . ASP A 1 188 ? -24.199 -5.727 20.209 1.00 91.75 188 ASP A N 1
ATOM 1305 C CA . ASP A 1 188 ? -25.127 -6.731 20.729 1.00 91.75 188 ASP A CA 1
ATOM 1306 C C . ASP A 1 188 ? -25.036 -6.820 22.259 1.00 91.75 188 ASP A C 1
ATOM 1308 O O . ASP A 1 188 ? -26.046 -7.000 22.932 1.00 91.75 188 ASP A O 1
ATOM 1312 N N . SER A 1 189 ? -23.833 -6.664 22.827 1.00 92.25 189 SER A N 1
ATOM 1313 C CA . SER A 1 189 ? -23.640 -6.598 24.280 1.00 92.25 189 SER A CA 1
ATOM 1314 C C . SER A 1 189 ? -22.393 -5.805 24.679 1.00 92.25 189 SER A C 1
ATOM 1316 O O . SER A 1 189 ? -21.452 -5.650 23.898 1.00 92.25 189 SER A O 1
ATOM 1318 N N . CYS A 1 190 ? -22.411 -5.275 25.901 1.00 92.81 190 CYS A N 1
ATOM 1319 C CA . CYS A 1 190 ? -21.344 -4.468 26.481 1.00 92.81 190 CYS A CA 1
ATOM 1320 C C . CYS A 1 190 ? -21.339 -4.665 28.005 1.00 92.81 190 CYS A C 1
ATOM 1322 O O . CYS A 1 190 ? -22.287 -4.250 28.670 1.00 92.81 190 CYS A O 1
ATOM 1324 N N . TYR A 1 191 ? -20.315 -5.318 28.558 1.00 94.19 191 TYR A N 1
ATOM 1325 C CA . TYR A 1 191 ? -20.279 -5.696 29.977 1.00 94.19 191 TYR A CA 1
ATOM 1326 C C . TYR A 1 191 ? -18.850 -5.861 30.512 1.00 94.19 191 TYR A C 1
ATOM 1328 O O . TYR A 1 191 ? -17.905 -6.023 29.745 1.00 94.19 191 TYR A O 1
ATOM 1336 N N . LEU A 1 192 ? -18.683 -5.808 31.836 1.00 95.62 192 LEU A N 1
ATOM 1337 C CA . LEU A 1 192 ? -17.402 -6.099 32.489 1.00 95.62 192 LEU A CA 1
ATOM 1338 C C . LEU A 1 192 ? -17.183 -7.610 32.567 1.00 95.62 192 LEU A C 1
ATOM 1340 O O . LEU A 1 192 ? -18.090 -8.347 32.953 1.00 95.62 192 LEU A O 1
ATOM 1344 N N . VAL A 1 193 ? -15.983 -8.059 32.220 1.00 94.12 193 VAL A N 1
ATOM 1345 C CA . VAL A 1 193 ? -15.565 -9.449 32.405 1.00 94.12 193 VAL A CA 1
ATOM 1346 C C . VAL A 1 193 ? -15.102 -9.605 33.853 1.00 94.12 193 VAL A C 1
ATOM 1348 O O . VAL A 1 193 ? -14.306 -8.794 34.331 1.00 94.12 193 VAL A O 1
ATOM 1351 N N . ALA A 1 194 ? -15.670 -10.596 34.542 1.00 82.94 194 ALA A N 1
ATOM 1352 C CA . ALA A 1 194 ? -15.335 -10.939 35.922 1.00 82.94 194 ALA A CA 1
ATOM 1353 C C . ALA A 1 194 ? -13.955 -11.598 36.035 1.00 82.94 194 ALA A C 1
ATOM 1355 O O . ALA A 1 194 ? -13.567 -12.310 35.078 1.00 82.94 194 ALA A O 1
#

pLDDT: mean 84.42, std 12.5, range [46.31, 97.25]

Radius of gyration: 42.57 Å; Cα contacts (8 Å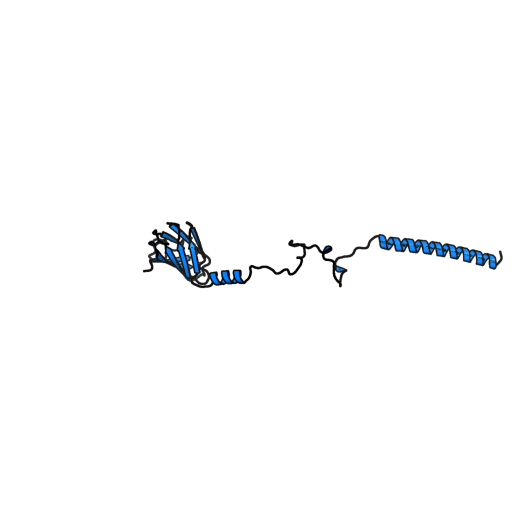, |Δi|>4): 323; chains: 1; bounding box: 81×28×128 Å

Foldseek 3Di:
DDPVVVVVVVVVVVVVVVVVVVVVVVVVVVCVVPVDDDDDPVVCPDDDDDPVPFADDDDPRHHDPDPPDPPPPDVVVVVVVVCLVVDPPHEEEAADQEDEDACADVQEYEYEDAHDQEHEYEYDHDDAFDKHKYKYFYAADAWHKYAHDQPAAEAPPDPGRIDTAGHRWIKMWIKHAHPPDPGRIYTNDIGTDD

Nearest PDB structures (foldseek):
  7rej-assembly2_B  TM=5.440E-01  e=1.996E-02  Kuttervirus CBA120
  5iv7-assembly1_F  TM=5.849E-01  e=3.674E-01  Tequatrovirus T4
  6gmh-assembly1_G  TM=2.897E-01  e=4.391E-01  Sus scrofa
  6smc-assembly2_D  TM=2.747E-01  e=2.185E+00  Mus musculus

Secondary structure (DSSP, 8-state):
--HHHHHHHHHHHHHHHHHHHHHHHHHHHHHHHHH-----GGG--SS---GGGS-BSSSTTSBPSS------S-HHHHHHHHHHTTSSSEEEEE-SSEEEEE-TTT-EEEEEE-S-SEEEEEEESPPTT-EEEEEEEEPTTS-EEEEE-S-PEEPTT-S-SEEEE-TT-EEEEEEEE--SSSSSEEEEEEEEE-

Solvent-accessible surface area (backbone atoms only — not comparable to full-atom values): 11094 Å² total; per-residue (Å²): 134,53,72,68,59,53,52,53,52,50,53,54,49,51,54,51,53,54,53,50,53,51,51,54,51,52,51,52,55,54,50,56,65,71,74,67,80,84,85,58,80,80,75,63,86,72,88,83,79,63,68,94,78,50,66,63,41,89,51,100,85,31,46,61,87,70,86,82,70,78,77,68,61,58,58,71,60,47,48,48,52,49,45,55,69,68,44,75,70,28,81,46,82,43,70,47,59,60,47,76,39,73,32,35,89,77,20,39,31,38,34,39,40,62,74,45,56,49,31,30,40,26,78,36,72,58,44,72,78,39,68,27,42,40,39,35,33,19,34,72,92,43,58,23,37,42,32,56,40,80,68,50,42,64,28,87,92,51,89,61,66,58,47,79,21,48,47,65,30,38,30,39,36,36,32,32,22,31,82,82,66,102,26,63,27,31,39,64,46,76,50,75,59,131

Sequence (194 aa):
MSLASAVAALASRLATELNTLRGEMAAGLTGKANSSHTHGAGDVTSGTLAVARVPTGTSGTTVALGNHTHSYLDQSAGDARYRQHNQAPRTLTVSTSTANADVGAAGDLQITVSTVTSTTITPTNGQNGRTCV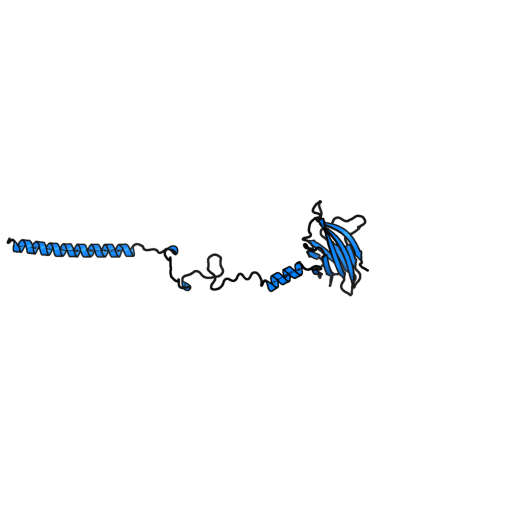IDVTAASGATRTVIIGGSPKKGEGISAAQLAIPAGGIGRFVIRYTTLGSAAYSVDSCYLVA